Protein AF-A0A8B9ZLB4-F1 (afdb_monomer_lite)

Sequence (248 aa):
MALRILLPLLLLAAALLLLPAEGVDNVASQCCERTSLEVIPSFLVKSYRIQGPESGCRLHAVVFTTRKEKKICSSLTSRAVQKLIRRLEDKQKNPSQKPRRLSFAQQKAKKTPAPKLISDVEYTALKSEIEMLKSSLGFERETGKTLGIRVDQLLNENDELLNKNNKLVAENDKLVAENDKLVAEYDELLNESEELMNENNRLVAENDKLVAENDKLVNENSRLKQLLERFIHLLNKARPSASVKKES

Foldseek 3Di:
DVVVVVVVVVVVVVVVVPDPPPPDDDPPPPEDPDADPDQDDLQQFDDKDFDDVVSVHPDGWIWTQGPVRDTHTHHPPDPSVVVSNVVNVVCVVDVDDDPDDDDDDPDDDPDDPDPPPDDPVRVVVVVVVVVVVVVVVVVVVVVVVVVVVVVVVVVVVVVVVVVVVVVVVVVVVVVVVVVVVVVVVVVVVVVVVVVVVVVVVVVVVVVVVVVVVVVVVVVVVVVVVVVVVVVVVVVVVPDDPPDPDDDD

pLDDT: mean 83.65, std 18.36, range [35.75, 98.75]

Radius of gyration: 53.7 Å; chains: 1; bounding box: 138×70×153 Å

Organism: Anas platyrhynchos (NCBI:txid8839)

Structure (mmCIF, N/CA/C/O backbone):
data_AF-A0A8B9ZLB4-F1
#
_entry.id   AF-A0A8B9ZLB4-F1
#
loop_
_atom_site.group_PDB
_atom_site.id
_atom_site.type_symbol
_atom_site.label_atom_id
_atom_site.label_alt_id
_atom_site.label_comp_id
_atom_site.label_asym_id
_atom_site.label_entity_id
_atom_site.label_seq_id
_atom_site.pdbx_PDB_ins_code
_atom_site.Cartn_x
_atom_site.Cartn_y
_atom_site.Cartn_z
_atom_site.occupancy
_atom_site.B_iso_or_equiv
_atom_site.auth_seq_id
_atom_site.auth_comp_id
_atom_site.auth_asym_id
_atom_site.auth_atom_id
_atom_site.pdbx_PDB_model_num
ATOM 1 N N . MET A 1 1 ? -5.464 -52.694 -5.128 1.00 55.91 1 MET A N 1
ATOM 2 C CA . MET A 1 1 ? -5.487 -52.462 -3.663 1.00 55.91 1 MET A CA 1
ATOM 3 C C . MET A 1 1 ? -5.857 -51.021 -3.285 1.00 55.91 1 MET A C 1
ATOM 5 O O . MET A 1 1 ? -6.580 -50.861 -2.316 1.00 55.91 1 MET A O 1
ATOM 9 N N . ALA A 1 2 ? -5.458 -49.991 -4.050 1.00 57.22 2 ALA A N 1
ATOM 10 C CA . ALA A 1 2 ? -5.734 -48.579 -3.722 1.00 57.22 2 ALA A CA 1
ATOM 11 C C . ALA A 1 2 ? -7.229 -48.181 -3.705 1.00 57.22 2 ALA A C 1
ATOM 13 O O . ALA A 1 2 ? -7.649 -47.383 -2.873 1.00 57.22 2 ALA A O 1
ATOM 14 N N . LEU A 1 3 ? -8.064 -48.792 -4.557 1.00 52.53 3 LEU A N 1
ATOM 15 C CA . LEU A 1 3 ? -9.493 -48.453 -4.647 1.00 52.53 3 LEU A CA 1
ATOM 16 C C . LEU A 1 3 ? -10.313 -48.892 -3.416 1.00 52.53 3 LEU A C 1
ATOM 18 O O . LEU A 1 3 ? -11.370 -48.333 -3.145 1.00 52.53 3 LEU A O 1
ATOM 22 N N . ARG A 1 4 ? -9.819 -49.867 -2.637 1.00 64.31 4 ARG A N 1
ATOM 23 C CA . ARG A 1 4 ? -10.512 -50.374 -1.438 1.00 64.31 4 ARG A CA 1
ATOM 24 C C . ARG A 1 4 ? -10.353 -49.474 -0.209 1.00 64.31 4 ARG A C 1
ATOM 26 O O . ARG A 1 4 ? -11.117 -49.628 0.732 1.00 64.31 4 ARG A O 1
ATOM 33 N N . ILE A 1 5 ? -9.392 -48.546 -0.224 1.00 69.44 5 ILE A N 1
ATOM 34 C CA . ILE A 1 5 ? -9.101 -47.642 0.904 1.00 69.44 5 ILE A CA 1
ATOM 35 C C . ILE A 1 5 ? -9.781 -46.277 0.706 1.00 69.44 5 ILE A C 1
ATOM 37 O O . ILE A 1 5 ? -10.182 -45.637 1.671 1.00 69.44 5 ILE A O 1
ATOM 41 N N . LEU A 1 6 ? -9.995 -45.859 -0.545 1.00 71.88 6 LEU A N 1
ATOM 42 C CA . LEU A 1 6 ? -10.663 -44.594 -0.873 1.00 71.88 6 LEU A CA 1
ATOM 43 C C . LEU A 1 6 ? -12.156 -44.588 -0.514 1.00 71.88 6 LEU A C 1
ATOM 45 O O . LEU A 1 6 ? -12.663 -43.577 -0.040 1.00 71.88 6 LEU A O 1
ATOM 49 N N . LEU A 1 7 ? -12.851 -45.715 -0.692 1.00 73.12 7 LEU A N 1
ATOM 50 C CA . LEU A 1 7 ? -14.284 -45.825 -0.405 1.00 73.12 7 LEU A CA 1
ATOM 51 C C . LEU A 1 7 ? -14.635 -45.611 1.086 1.00 73.12 7 LEU A C 1
ATOM 53 O O . LEU A 1 7 ? -15.522 -44.802 1.363 1.00 73.12 7 LEU A O 1
ATOM 57 N N . PRO A 1 8 ? -13.958 -46.259 2.062 1.00 76.62 8 PRO A N 1
ATOM 58 C CA . PRO A 1 8 ? -14.227 -45.999 3.475 1.00 76.62 8 PRO A CA 1
ATOM 59 C C . PRO A 1 8 ? -13.817 -44.584 3.907 1.00 76.62 8 PRO A C 1
ATOM 61 O O . PRO A 1 8 ? -14.492 -44.006 4.753 1.00 76.62 8 PRO A O 1
ATOM 64 N N . LEU A 1 9 ? -12.778 -43.991 3.304 1.00 75.94 9 LEU A N 1
ATOM 65 C CA . LEU A 1 9 ? -12.371 -42.612 3.605 1.00 75.94 9 LEU A CA 1
ATOM 66 C C . LEU A 1 9 ? -13.426 -41.590 3.145 1.00 75.94 9 LEU A C 1
ATOM 68 O O . LEU A 1 9 ? -13.735 -40.642 3.864 1.00 75.94 9 LEU A O 1
ATOM 72 N N . LEU A 1 10 ? -14.010 -41.815 1.963 1.00 76.94 10 LEU A N 1
ATOM 73 C CA . LEU A 1 10 ? -15.070 -40.972 1.409 1.00 76.94 10 LEU A CA 1
ATOM 74 C C . LEU A 1 10 ? -16.368 -41.084 2.225 1.00 76.94 10 LEU A C 1
ATOM 76 O O . LEU A 1 10 ? -17.037 -40.082 2.465 1.00 76.94 10 LEU A O 1
ATOM 80 N N . LEU A 1 11 ? -16.699 -42.292 2.695 1.00 76.12 11 LEU A N 1
ATOM 81 C CA . LEU A 1 11 ? -17.844 -42.531 3.581 1.00 76.12 11 LEU A CA 1
ATOM 82 C C . LEU A 1 11 ? -17.660 -41.869 4.953 1.00 76.12 11 LEU A C 1
ATOM 84 O O . LEU A 1 11 ? -18.617 -41.315 5.490 1.00 76.12 11 LEU A O 1
ATOM 88 N N . LEU A 1 12 ? -16.437 -41.862 5.496 1.00 77.25 12 LEU A N 1
ATOM 89 C CA . LEU A 1 12 ? -16.125 -41.167 6.747 1.00 77.25 12 LEU A CA 1
ATOM 90 C C . LEU A 1 12 ? -16.263 -39.640 6.597 1.00 77.25 12 LEU A C 1
ATOM 92 O O . LEU A 1 12 ? -16.822 -38.980 7.469 1.00 77.25 12 LEU A O 1
ATOM 96 N N . ALA A 1 13 ? -15.810 -39.085 5.467 1.00 76.38 13 ALA A N 1
ATOM 97 C CA . ALA A 1 13 ? -15.963 -37.663 5.156 1.00 76.38 13 ALA A CA 1
ATOM 98 C C . ALA A 1 13 ? -17.439 -37.264 4.966 1.00 76.38 13 ALA A C 1
ATOM 100 O O . ALA A 1 13 ? -17.862 -36.216 5.451 1.00 76.38 13 ALA A O 1
ATOM 101 N N . ALA A 1 14 ? -18.241 -38.117 4.322 1.00 72.56 14 ALA A N 1
ATOM 102 C CA . ALA A 1 14 ? -19.679 -37.898 4.171 1.00 72.56 14 ALA A CA 1
ATOM 103 C C . ALA A 1 14 ? -20.430 -37.959 5.516 1.00 72.56 14 ALA A C 1
ATOM 105 O O . ALA A 1 14 ? -21.367 -37.192 5.725 1.00 72.56 14 ALA A O 1
ATOM 106 N N . ALA A 1 15 ? -19.996 -38.812 6.451 1.00 69.94 15 ALA A N 1
ATOM 107 C CA . ALA A 1 15 ? -20.574 -38.886 7.793 1.00 69.94 15 ALA A CA 1
ATOM 108 C C . ALA A 1 15 ? -20.293 -37.625 8.633 1.00 69.94 15 ALA A C 1
ATOM 110 O O . ALA A 1 15 ? -21.167 -37.189 9.380 1.00 69.94 15 ALA A O 1
ATOM 111 N N . LEU A 1 16 ? -19.122 -36.990 8.472 1.00 64.94 16 LEU A N 1
ATOM 112 C CA . LEU A 1 16 ? -18.827 -35.703 9.120 1.00 64.94 16 LEU A CA 1
ATOM 113 C C . LEU A 1 16 ? -19.670 -34.539 8.566 1.00 64.94 16 LEU A C 1
ATOM 115 O O . LEU A 1 16 ? -19.904 -33.571 9.284 1.00 64.94 16 LEU A O 1
ATOM 119 N N . LEU A 1 17 ? -20.140 -34.630 7.318 1.00 63.78 17 LEU A N 1
ATOM 120 C CA . LEU A 1 17 ? -20.965 -33.601 6.669 1.00 63.78 17 LEU A CA 1
ATOM 121 C C . LEU A 1 17 ? -22.467 -33.718 6.981 1.00 63.78 17 LEU A C 1
ATOM 123 O O . LEU A 1 17 ? -23.227 -32.822 6.620 1.00 63.78 17 LEU A O 1
ATOM 127 N N . LEU A 1 18 ? -22.902 -34.797 7.639 1.00 55.38 18 LEU A N 1
ATOM 128 C CA . LEU A 1 18 ? -24.313 -35.071 7.943 1.00 55.38 18 LEU A CA 1
ATOM 129 C C . LEU A 1 18 ? -24.661 -34.967 9.435 1.00 55.38 18 LEU A C 1
ATOM 131 O O . LEU A 1 18 ? -25.778 -35.307 9.817 1.00 55.38 18 LEU A O 1
ATOM 135 N N . LEU A 1 19 ? -23.748 -34.479 10.280 1.00 51.41 19 LEU A N 1
ATOM 136 C CA . LEU A 1 19 ? -24.087 -34.113 11.655 1.00 51.41 19 LEU A CA 1
ATOM 137 C C . LEU A 1 19 ? -25.014 -32.885 11.634 1.00 51.41 19 LEU A C 1
ATOM 139 O O . LEU A 1 19 ? -24.583 -31.817 11.190 1.00 51.41 19 LEU A O 1
ATOM 143 N N . PRO A 1 20 ? -26.268 -32.985 12.112 1.00 47.53 20 PRO A N 1
ATOM 144 C CA . PRO A 1 20 ? -27.056 -31.797 12.374 1.00 47.53 20 PRO A CA 1
ATOM 145 C C . PRO A 1 20 ? -26.387 -31.048 13.528 1.00 47.53 20 PRO A C 1
ATOM 147 O O . PRO A 1 20 ? -26.250 -31.568 14.634 1.00 47.53 20 PRO A O 1
ATOM 150 N N . ALA A 1 21 ? -25.947 -29.821 13.263 1.00 47.84 21 ALA A N 1
ATOM 151 C CA . ALA A 1 21 ? -25.683 -28.872 14.327 1.00 47.84 21 ALA A CA 1
ATOM 152 C C . ALA A 1 21 ? -27.018 -28.627 15.042 1.00 47.84 21 ALA A C 1
ATOM 154 O O . ALA A 1 21 ? -27.930 -28.033 14.464 1.00 47.84 21 ALA A O 1
ATOM 155 N N . GLU A 1 22 ? -27.154 -29.117 16.272 1.00 45.59 22 GLU A N 1
ATOM 156 C CA . GLU A 1 22 ? -28.254 -28.748 17.160 1.00 45.59 22 GLU A CA 1
ATOM 157 C C . GLU A 1 22 ? -28.093 -27.262 17.508 1.00 45.59 22 GLU A C 1
ATOM 159 O O . GLU A 1 22 ? -27.424 -26.866 18.462 1.00 45.59 22 GLU A O 1
ATOM 164 N N . GLY A 1 23 ? -28.642 -26.412 16.640 1.00 43.25 23 GLY A N 1
ATOM 165 C CA . GLY A 1 23 ? -28.779 -24.987 16.872 1.00 43.25 23 GLY A CA 1
ATOM 166 C C . GLY A 1 23 ? -29.809 -24.767 17.968 1.00 43.25 23 GLY A C 1
ATOM 167 O O . GLY A 1 23 ? -30.995 -24.990 17.755 1.00 43.25 23 GLY A O 1
ATOM 168 N N . VAL A 1 24 ? -29.328 -24.333 19.131 1.00 45.81 24 VAL A N 1
ATOM 169 C CA . VAL A 1 24 ? -30.124 -23.838 20.258 1.00 45.81 24 VAL A CA 1
ATOM 170 C C . VAL A 1 24 ? -31.192 -22.866 19.749 1.00 45.81 24 VAL A C 1
ATOM 172 O O . VAL A 1 24 ? -30.874 -21.934 19.006 1.00 45.81 24 VAL A O 1
ATOM 175 N N . ASP A 1 25 ? -32.442 -23.092 20.157 1.00 43.66 25 ASP A N 1
ATOM 176 C CA . ASP A 1 25 ? -33.634 -22.321 19.800 1.00 43.66 25 ASP A CA 1
ATOM 177 C C . ASP A 1 25 ? -33.447 -20.807 20.010 1.00 43.66 25 ASP A C 1
ATOM 179 O O . ASP A 1 25 ? -33.746 -20.246 21.066 1.00 43.66 25 ASP A O 1
ATOM 183 N N . ASN A 1 26 ? -32.978 -20.105 18.980 1.00 50.88 26 ASN A N 1
ATOM 184 C CA . ASN A 1 26 ? -32.993 -18.652 18.952 1.00 50.88 26 ASN A CA 1
ATOM 185 C C . ASN A 1 26 ? -34.364 -18.208 18.446 1.00 50.88 26 ASN A C 1
ATOM 187 O O . ASN A 1 26 ? -34.618 -18.151 17.241 1.00 50.88 26 ASN A O 1
ATOM 191 N N . VAL A 1 27 ? -35.249 -17.860 19.387 1.00 50.62 27 VAL A N 1
ATOM 192 C CA . VAL A 1 27 ? -36.404 -16.991 19.124 1.00 50.62 27 VAL A CA 1
ATOM 193 C C . VAL A 1 27 ? -35.908 -15.856 18.235 1.00 50.62 27 VAL A C 1
ATOM 195 O O . VAL A 1 27 ? -35.013 -15.117 18.645 1.00 50.62 27 VAL A O 1
ATOM 198 N N . ALA A 1 28 ? -36.446 -15.749 17.017 1.00 50.28 28 ALA A N 1
ATOM 199 C CA . ALA A 1 28 ? -36.058 -14.731 16.050 1.00 50.28 28 ALA A CA 1
ATOM 200 C C . ALA A 1 28 ? -36.085 -13.353 16.725 1.00 50.28 28 ALA A C 1
ATOM 202 O O . ALA A 1 28 ? -37.144 -12.769 16.971 1.00 50.28 28 ALA A O 1
ATOM 203 N N . SER A 1 29 ? -34.907 -12.859 17.103 1.00 60.62 29 SER A N 1
ATOM 204 C CA . SER A 1 29 ? -34.787 -11.595 17.806 1.00 60.62 29 SER A CA 1
ATOM 205 C C . SER A 1 29 ? -35.145 -10.508 16.809 1.00 60.62 29 SER A C 1
ATOM 207 O O . SER A 1 29 ? -34.443 -10.302 15.824 1.00 60.62 29 SER A O 1
ATOM 209 N N . GLN A 1 30 ? -36.283 -9.847 17.031 1.00 79.25 30 GLN A N 1
ATOM 210 C CA . GLN A 1 30 ? -36.748 -8.736 16.206 1.00 79.25 30 GLN A CA 1
ATOM 211 C C . GLN A 1 30 ? -35.791 -7.549 16.411 1.00 79.25 30 GLN A C 1
ATOM 213 O O . GLN A 1 30 ? -35.986 -6.702 17.291 1.00 79.25 30 GLN A O 1
ATOM 218 N N . CYS A 1 31 ? -34.690 -7.575 15.662 1.00 89.31 31 CYS A N 1
ATOM 219 C CA . CYS A 1 31 ? -33.639 -6.573 15.675 1.00 89.31 31 CYS A CA 1
ATOM 220 C C . CYS A 1 31 ? -34.148 -5.278 15.043 1.00 89.31 31 CYS A C 1
ATOM 222 O O . CYS A 1 31 ? -34.915 -5.293 14.083 1.00 89.31 31 CYS A O 1
ATOM 224 N N . CYS A 1 32 ? -33.687 -4.137 15.549 1.00 88.81 32 CYS A N 1
ATOM 225 C CA . CYS A 1 32 ? -33.904 -2.872 14.861 1.00 88.81 32 CYS A CA 1
ATOM 226 C C . CYS A 1 32 ? -33.201 -2.869 13.504 1.00 88.81 32 CYS A C 1
ATOM 228 O O . CYS A 1 32 ? -31.999 -3.119 13.432 1.00 88.81 32 CYS A O 1
ATOM 230 N N . GLU A 1 33 ? -33.936 -2.503 12.460 1.00 87.06 33 GLU A N 1
ATOM 231 C CA . GLU A 1 33 ? -33.380 -2.265 11.126 1.00 87.06 33 GLU A CA 1
ATOM 232 C C . GLU A 1 33 ? -32.829 -0.839 10.986 1.00 87.06 33 GLU A C 1
ATOM 234 O O . GLU A 1 33 ? -31.859 -0.609 10.267 1.00 87.06 33 GLU A O 1
ATOM 239 N N . ARG A 1 34 ? -33.434 0.131 11.691 1.00 87.00 34 ARG A N 1
ATOM 240 C CA . ARG A 1 34 ? -33.044 1.551 11.694 1.00 87.00 34 ARG A CA 1
ATOM 241 C C . ARG A 1 34 ? -33.264 2.193 13.062 1.00 87.00 34 ARG A C 1
ATOM 243 O O . ARG A 1 34 ? -34.041 1.696 13.878 1.00 87.00 34 ARG A O 1
ATOM 250 N N . THR A 1 35 ? -32.593 3.316 13.305 1.00 87.25 35 THR A N 1
ATOM 251 C CA . THR A 1 35 ? -32.816 4.169 14.479 1.00 87.25 35 THR A CA 1
ATOM 252 C C . THR A 1 35 ? -33.804 5.291 14.147 1.00 87.25 35 THR A C 1
ATOM 254 O O . THR A 1 35 ? -33.816 5.826 13.041 1.00 87.25 35 THR A O 1
ATOM 257 N N . SER A 1 36 ? -34.661 5.636 15.107 1.00 82.00 36 SER A N 1
ATOM 258 C CA . SER A 1 36 ? -35.529 6.808 15.036 1.00 82.00 36 SER A CA 1
ATOM 259 C C . SER A 1 36 ? -34.707 8.075 15.262 1.00 82.00 36 SER A C 1
ATOM 261 O O . SER A 1 36 ? -33.838 8.114 16.137 1.00 82.00 36 SER A O 1
ATOM 263 N N . LEU A 1 37 ? -35.007 9.109 14.478 1.00 74.31 37 LEU A N 1
ATOM 264 C CA . LEU A 1 37 ? -34.419 10.446 14.596 1.00 74.31 37 LEU A CA 1
ATOM 265 C C . LEU A 1 37 ? -35.259 11.378 15.487 1.00 74.31 37 LEU A C 1
ATOM 267 O O . LEU A 1 37 ? -34.857 12.509 15.751 1.00 74.31 37 LEU A O 1
ATOM 271 N N . GLU A 1 38 ? -36.418 10.918 15.966 1.00 75.56 38 GLU A N 1
ATOM 272 C CA . GLU A 1 38 ? -37.300 11.707 16.825 1.00 75.56 38 GLU A CA 1
ATOM 273 C C . GLU A 1 38 ? -36.798 11.765 18.273 1.00 75.56 38 GLU A C 1
ATOM 275 O O . GLU A 1 38 ? -36.325 10.781 18.849 1.00 75.56 38 GLU A O 1
ATOM 280 N N . VAL A 1 39 ? -36.959 12.928 18.910 1.00 80.00 39 VAL A N 1
ATOM 281 C CA . VAL A 1 39 ? -36.660 13.095 20.336 1.00 80.00 39 VAL A CA 1
ATOM 282 C C . VAL A 1 39 ? -37.682 12.315 21.156 1.00 80.00 39 VAL A C 1
ATOM 284 O O . VAL A 1 39 ? -38.855 12.670 21.192 1.00 80.00 39 VAL A O 1
ATOM 287 N N . ILE A 1 40 ? -37.227 11.280 21.862 1.00 85.06 40 ILE A N 1
ATOM 288 C CA . ILE A 1 40 ? -38.090 10.413 22.670 1.00 85.06 40 ILE A CA 1
ATOM 289 C C . ILE A 1 40 ? -38.379 11.081 24.026 1.00 85.06 40 ILE A C 1
ATOM 291 O O . ILE A 1 40 ? -37.472 11.214 24.857 1.00 85.06 40 ILE A O 1
ATOM 295 N N . PRO A 1 41 ? -39.633 11.468 24.322 1.00 83.75 41 PRO A N 1
ATOM 296 C CA . PRO A 1 41 ? -39.972 12.070 25.602 1.00 83.75 41 PRO A CA 1
ATOM 297 C C . PRO A 1 41 ? -39.836 11.068 26.755 1.00 83.75 41 PRO A C 1
ATOM 299 O O . PRO A 1 41 ? -40.397 9.970 26.729 1.00 83.75 41 PRO A O 1
ATOM 302 N N . SER A 1 42 ? -39.153 11.467 27.832 1.00 83.25 42 SER A N 1
ATOM 303 C CA . SER A 1 42 ? -38.809 10.557 28.935 1.00 83.25 42 SER A CA 1
ATOM 304 C C . SER A 1 42 ? -40.004 9.984 29.704 1.00 83.25 42 SER A C 1
ATOM 306 O O . SER A 1 42 ? -39.860 8.993 30.413 1.00 83.25 42 SER A O 1
ATOM 308 N N . PHE A 1 43 ? -41.180 10.609 29.612 1.00 84.31 43 PHE A N 1
ATOM 309 C CA . PHE A 1 43 ? -42.396 10.132 30.279 1.00 84.31 43 PHE A CA 1
ATOM 310 C C . PHE A 1 43 ? -43.055 8.949 29.553 1.00 84.31 43 PHE A C 1
ATOM 312 O O . PHE A 1 43 ? -43.779 8.179 30.188 1.00 84.31 43 PHE A O 1
ATOM 319 N N . LEU A 1 44 ? -42.795 8.788 28.248 1.00 86.75 44 LEU A N 1
ATOM 320 C CA . LEU A 1 44 ? -43.363 7.710 27.437 1.00 86.75 44 LEU A CA 1
ATOM 321 C C . LEU A 1 44 ? -42.632 6.386 27.630 1.00 86.75 44 LEU A C 1
ATOM 323 O O . LEU A 1 44 ? -43.233 5.335 27.418 1.00 86.75 44 LEU A O 1
ATOM 327 N N . VAL A 1 45 ? -41.364 6.426 28.036 1.00 91.12 45 VAL A N 1
ATOM 328 C CA . VAL A 1 45 ? -40.501 5.248 28.133 1.00 91.12 45 VAL A CA 1
ATOM 329 C C . VAL A 1 45 ? -40.667 4.546 29.482 1.00 91.12 45 VAL A C 1
ATOM 331 O O . VAL A 1 45 ? -40.626 5.175 30.540 1.00 91.12 45 VAL A O 1
ATOM 334 N N . LYS A 1 46 ? -40.880 3.229 29.425 1.00 91.44 46 LYS A N 1
ATOM 335 C CA . LYS A 1 46 ? -41.028 2.314 30.565 1.00 91.44 46 LYS A CA 1
ATOM 336 C C . LYS A 1 46 ? -39.715 1.592 30.869 1.00 91.44 46 LYS A C 1
ATOM 338 O O . LYS A 1 46 ? -39.313 1.534 32.024 1.00 91.44 46 LYS A O 1
ATOM 343 N N . SER A 1 47 ? -39.051 1.068 29.843 1.00 90.50 47 SER A N 1
ATOM 344 C CA . SER A 1 47 ? -37.781 0.343 29.961 1.00 90.50 47 SER A CA 1
ATOM 345 C C . SER A 1 47 ? -36.951 0.491 28.687 1.00 90.50 47 SER A C 1
ATOM 347 O O . SER A 1 47 ? -37.423 1.036 27.687 1.00 90.50 47 SER A O 1
ATOM 349 N N . TYR A 1 48 ? -35.715 0.006 28.716 1.00 92.12 48 TYR A N 1
ATOM 350 C CA . TYR A 1 48 ? -34.857 -0.092 27.542 1.00 92.12 48 TYR A CA 1
ATOM 351 C C . TYR A 1 48 ? -34.135 -1.440 27.533 1.00 92.12 48 TYR A C 1
ATOM 353 O O . TYR A 1 48 ? -34.002 -2.082 28.573 1.00 92.12 48 TYR A O 1
ATOM 361 N N . ARG A 1 49 ? -33.690 -1.860 26.350 1.00 91.06 49 ARG A N 1
ATOM 362 C CA . ARG A 1 49 ? -32.720 -2.943 26.149 1.00 91.06 49 ARG A CA 1
ATOM 363 C C . ARG A 1 49 ? -31.687 -2.491 25.125 1.00 91.06 49 ARG A C 1
ATOM 365 O O . ARG A 1 49 ? -32.030 -1.733 24.218 1.00 91.06 49 ARG A O 1
ATOM 372 N N . ILE A 1 50 ? -30.450 -2.943 25.258 1.00 91.19 50 ILE A N 1
ATOM 373 C CA . ILE A 1 50 ? -29.398 -2.689 24.271 1.00 91.19 50 ILE A CA 1
ATOM 374 C C . ILE A 1 50 ? -29.334 -3.900 23.340 1.00 91.19 50 ILE A C 1
ATOM 376 O O . ILE A 1 50 ? -29.437 -5.032 23.803 1.00 91.19 50 ILE A O 1
ATOM 380 N N . GLN A 1 51 ? -29.222 -3.651 22.037 1.00 90.81 51 GLN A N 1
ATOM 381 C CA . GLN A 1 51 ? -28.974 -4.675 21.028 1.00 90.81 51 GLN A CA 1
ATOM 382 C C . GLN A 1 51 ? -27.639 -4.406 20.334 1.00 90.81 51 GLN A C 1
ATOM 384 O O . GLN A 1 51 ? -27.256 -3.255 20.120 1.00 90.81 51 GLN A O 1
ATOM 389 N N . GLY A 1 52 ? -26.969 -5.477 19.943 1.00 87.25 52 GLY A N 1
ATOM 390 C CA . GLY A 1 52 ? -25.712 -5.456 19.209 1.00 87.25 52 GLY A CA 1
ATOM 391 C C . GLY A 1 52 ? -25.295 -6.862 18.771 1.00 87.25 52 GLY A C 1
ATOM 392 O O . GLY A 1 52 ? -26.108 -7.793 18.875 1.00 87.25 52 GLY A O 1
ATOM 393 N N . PRO A 1 53 ? -24.042 -7.025 18.309 1.00 83.38 53 PRO A N 1
ATOM 394 C CA . PRO A 1 53 ? -23.504 -8.307 17.849 1.00 83.38 53 PRO A CA 1
ATOM 395 C C . PRO A 1 53 ? -23.644 -9.421 18.892 1.00 83.38 53 PRO A C 1
ATOM 397 O O . PRO A 1 53 ? -24.046 -10.526 18.547 1.00 83.38 53 PRO A O 1
ATOM 400 N N . GLU A 1 54 ? -23.461 -9.081 20.173 1.00 83.12 54 GLU A N 1
ATOM 401 C CA . GLU A 1 54 ? -23.630 -9.987 21.324 1.00 83.12 54 GLU A CA 1
ATOM 402 C C . GLU A 1 54 ? -25.042 -10.580 21.446 1.00 83.12 54 GLU A C 1
ATOM 404 O O . GLU A 1 54 ? -25.242 -11.653 22.000 1.00 83.12 54 GLU A O 1
ATOM 409 N N . SER A 1 55 ? -26.045 -9.875 20.920 1.00 81.00 55 SER A N 1
ATOM 410 C CA . SER A 1 55 ? -27.449 -10.308 20.895 1.00 81.00 55 SER A CA 1
ATOM 411 C C . SER A 1 55 ? -27.896 -10.812 19.515 1.00 81.00 55 SER A C 1
ATOM 413 O O . SER A 1 55 ? -29.093 -10.931 19.266 1.00 81.00 55 SER A O 1
ATOM 415 N N . GLY A 1 56 ? -26.958 -11.032 18.585 1.00 84.25 56 GLY A N 1
ATOM 416 C CA . GLY A 1 56 ? -27.242 -11.470 17.214 1.00 84.25 56 GLY A CA 1
ATOM 417 C C . GLY A 1 56 ? -27.766 -10.375 16.272 1.00 84.25 56 GLY A C 1
ATOM 418 O O . GLY A 1 56 ? -28.195 -10.678 15.160 1.00 84.25 56 GLY A O 1
ATOM 419 N N . CYS A 1 57 ? -27.728 -9.099 16.673 1.00 87.94 57 CYS A N 1
ATOM 420 C CA . CYS A 1 57 ? -28.212 -7.980 15.862 1.00 87.94 57 CYS A CA 1
ATOM 421 C C . CYS A 1 57 ? -27.057 -7.203 15.217 1.00 87.94 57 CYS A C 1
ATOM 423 O O . CYS A 1 57 ? -26.157 -6.722 15.901 1.00 87.94 57 CYS A O 1
ATOM 425 N N . ARG A 1 58 ? -27.124 -6.993 13.895 1.00 87.62 58 ARG A N 1
ATOM 426 C CA . ARG A 1 58 ? -26.103 -6.230 13.145 1.00 87.62 58 ARG A CA 1
ATOM 427 C C . ARG A 1 58 ? -26.062 -4.745 13.517 1.00 87.62 58 ARG A C 1
ATOM 429 O O . ARG A 1 58 ? -24.997 -4.142 13.525 1.00 87.62 58 ARG A O 1
ATOM 436 N N . LEU A 1 59 ? -27.217 -4.150 13.817 1.00 87.56 59 LEU A N 1
ATOM 437 C CA . LEU A 1 59 ? -27.309 -2.746 14.210 1.00 87.56 59 LEU A CA 1
ATOM 438 C C . LEU A 1 59 ? -27.125 -2.603 15.725 1.00 87.56 59 LEU A C 1
ATOM 440 O O . LEU A 1 59 ? -27.988 -3.035 16.494 1.00 87.56 59 LEU A O 1
ATOM 444 N N . HIS A 1 60 ? -26.052 -1.935 16.150 1.00 91.44 60 HIS A N 1
ATOM 445 C CA . HIS A 1 60 ? -25.849 -1.581 17.554 1.00 91.44 60 HIS A CA 1
ATOM 446 C C . HIS A 1 60 ? -26.755 -0.392 17.925 1.00 91.44 60 HIS A C 1
ATOM 448 O O . HIS A 1 60 ? -26.545 0.736 17.478 1.00 91.44 60 HIS A O 1
ATOM 454 N N . ALA A 1 61 ? -27.801 -0.644 18.713 1.00 91.88 61 ALA A N 1
ATOM 455 C CA . ALA A 1 61 ? -28.822 0.350 19.042 1.00 91.88 61 ALA A CA 1
ATOM 456 C C . ALA A 1 61 ? -29.435 0.112 20.426 1.00 91.88 61 ALA A C 1
ATOM 458 O O . ALA A 1 61 ? -29.349 -0.975 20.995 1.00 91.88 61 ALA A O 1
ATOM 459 N N . VAL A 1 62 ? -30.115 1.130 20.956 1.00 93.06 62 VAL A N 1
ATOM 460 C CA . VAL A 1 62 ? -30.977 0.982 22.132 1.00 93.06 62 VAL A CA 1
ATOM 461 C C . VAL A 1 62 ? -32.435 0.865 21.697 1.00 93.06 62 VAL A C 1
ATOM 463 O O . VAL A 1 62 ? -32.920 1.644 20.877 1.00 93.06 62 VAL A O 1
ATOM 466 N N . VAL A 1 63 ? -33.147 -0.104 22.267 1.00 93.12 63 VAL A N 1
ATOM 467 C CA . VAL A 1 63 ? -34.578 -0.322 22.053 1.00 93.12 63 VAL A CA 1
ATOM 468 C C . VAL A 1 63 ? -35.331 0.112 23.302 1.00 93.12 63 VAL A C 1
ATOM 470 O O . VAL A 1 63 ? -35.332 -0.575 24.324 1.00 93.12 63 VAL A O 1
ATOM 473 N N . PHE A 1 64 ? -36.004 1.252 23.223 1.00 93.62 64 PHE A N 1
ATOM 474 C CA . PHE A 1 64 ? -36.900 1.725 24.267 1.00 93.62 64 PHE A CA 1
ATOM 475 C C . PHE A 1 64 ? -38.257 1.042 24.157 1.00 93.62 64 PHE A C 1
ATOM 477 O O . PHE A 1 64 ? -38.836 0.953 23.079 1.00 93.62 64 PHE A O 1
ATOM 484 N N . THR A 1 65 ? -38.797 0.601 25.286 1.00 92.00 65 THR A N 1
ATOM 485 C CA . THR A 1 65 ? -40.175 0.120 25.386 1.00 92.00 65 THR A CA 1
ATOM 486 C C . THR A 1 65 ? -41.010 1.208 26.031 1.00 92.00 65 THR A C 1
ATOM 488 O O . THR A 1 65 ? -40.730 1.639 27.150 1.00 92.00 65 THR A O 1
ATOM 491 N N . THR A 1 66 ? -42.025 1.686 25.323 1.00 90.69 66 THR A N 1
ATOM 492 C CA . THR A 1 66 ? -42.955 2.681 25.859 1.00 90.69 66 THR A CA 1
ATOM 493 C C . THR A 1 66 ? -43.941 2.058 26.847 1.00 90.69 66 THR A C 1
ATOM 495 O O . THR A 1 66 ? -44.112 0.844 26.900 1.00 90.69 66 THR A O 1
ATOM 498 N N . ARG A 1 67 ? -44.665 2.884 27.609 1.00 89.25 67 ARG A N 1
ATOM 499 C CA . ARG A 1 67 ? -45.760 2.422 28.486 1.00 89.25 67 ARG A CA 1
ATOM 500 C C . ARG A 1 67 ? -46.909 1.736 27.736 1.00 89.25 67 ARG A C 1
ATOM 502 O O . ARG A 1 67 ? -47.667 1.007 28.358 1.00 89.25 67 ARG A O 1
ATOM 509 N N . LYS A 1 68 ? -47.032 1.972 26.425 1.00 90.00 68 LYS A N 1
ATOM 510 C CA . LYS A 1 68 ? -47.985 1.297 25.527 1.00 90.00 68 LYS A CA 1
ATOM 511 C C . LYS A 1 68 ? -47.360 0.077 24.830 1.00 90.00 68 LYS A C 1
ATOM 513 O O . LYS A 1 68 ? -47.813 -0.299 23.758 1.00 90.00 68 LYS A O 1
ATOM 518 N N . GLU A 1 69 ? -46.263 -0.455 25.373 1.00 87.50 69 GLU A N 1
ATOM 519 C CA . GLU A 1 69 ? -45.501 -1.607 24.862 1.00 87.50 69 GLU A CA 1
ATOM 520 C C . GLU A 1 69 ? -44.936 -1.461 23.432 1.00 87.50 69 GLU A C 1
ATOM 522 O O . GLU A 1 69 ? -44.352 -2.393 22.886 1.00 87.50 69 GLU A O 1
ATOM 527 N N . LYS A 1 70 ? -44.999 -0.262 22.833 1.00 88.75 70 LYS A N 1
ATOM 528 C CA . LYS A 1 70 ? -44.334 0.026 21.551 1.00 88.75 70 LYS A CA 1
ATOM 529 C C . LYS A 1 70 ? -42.817 0.072 21.719 1.00 88.75 70 LYS A C 1
ATOM 531 O O . LYS A 1 70 ? -42.337 0.690 22.675 1.00 88.75 70 LYS A O 1
ATOM 536 N N . LYS A 1 71 ? -42.089 -0.524 20.773 1.00 90.81 71 LYS A N 1
ATOM 537 C CA . LYS A 1 71 ? -40.622 -0.517 20.706 1.00 90.81 71 LYS A CA 1
ATOM 538 C C . LYS A 1 71 ? -40.141 0.635 19.826 1.00 90.81 71 LYS A C 1
ATOM 540 O O . LYS A 1 71 ? -40.647 0.818 18.725 1.00 90.81 71 LYS A O 1
ATOM 545 N N . ILE A 1 72 ? -39.185 1.413 20.322 1.00 91.19 72 ILE A N 1
ATOM 546 C CA . ILE A 1 72 ? -38.570 2.533 19.607 1.00 91.19 72 ILE A CA 1
ATOM 547 C C . ILE A 1 72 ? -37.061 2.314 19.598 1.00 91.19 72 ILE A C 1
ATOM 549 O O . ILE A 1 72 ? -36.433 2.260 20.653 1.00 91.19 72 ILE A O 1
ATOM 553 N N . CYS A 1 73 ? -36.489 2.197 18.408 1.00 93.06 73 CYS A N 1
ATOM 554 C CA . CYS A 1 73 ? -35.057 2.031 18.195 1.00 93.06 73 CYS A CA 1
ATOM 555 C C . CYS A 1 73 ? -34.371 3.396 18.150 1.00 93.06 73 CYS A C 1
ATOM 557 O O . CYS A 1 73 ? -34.883 4.307 17.508 1.00 93.06 73 CYS A O 1
ATOM 559 N N . SER A 1 74 ? -33.224 3.563 18.802 1.00 92.88 74 SER A N 1
ATOM 560 C CA . SER A 1 74 ? -32.506 4.841 18.846 1.00 92.88 74 SER A CA 1
ATOM 561 C C . SER A 1 74 ? -30.992 4.638 18.913 1.00 92.88 74 SER A C 1
ATOM 563 O O . SER A 1 74 ? -30.515 3.588 19.341 1.00 92.88 74 SER A O 1
ATOM 565 N N . SER A 1 75 ? -30.228 5.652 18.497 1.00 89.94 75 SER A N 1
ATOM 566 C CA . SER A 1 75 ? -28.761 5.605 18.526 1.00 89.94 75 SER A CA 1
ATOM 567 C C . SER A 1 75 ? -28.196 5.824 19.934 1.00 89.94 75 SER A C 1
ATOM 569 O O . SER A 1 75 ? -28.583 6.776 20.616 1.00 89.94 75 SER A O 1
ATOM 571 N N . LEU A 1 76 ? -27.222 4.997 20.331 1.00 86.12 76 LEU A N 1
ATOM 572 C CA . LEU A 1 76 ? -26.447 5.137 21.575 1.00 86.12 76 LEU A CA 1
ATOM 573 C C . LEU A 1 76 ? -25.507 6.357 21.569 1.00 86.12 76 LEU A C 1
ATOM 575 O O . LEU A 1 76 ? -25.101 6.832 22.630 1.00 86.12 76 LEU A O 1
ATOM 579 N N . THR A 1 77 ? -25.195 6.904 20.391 1.00 85.38 77 THR A N 1
ATOM 580 C CA . THR A 1 77 ? -24.309 8.071 20.246 1.00 85.38 77 THR A CA 1
ATOM 581 C C . THR A 1 77 ? -24.992 9.396 20.595 1.00 85.38 77 THR A C 1
ATOM 583 O O . THR A 1 77 ? -24.324 10.404 20.817 1.00 85.38 77 THR A O 1
ATOM 586 N N . SER A 1 78 ? -26.327 9.428 20.690 1.00 86.06 78 SER A N 1
ATOM 587 C CA . SER A 1 78 ? -27.064 10.660 20.976 1.00 86.06 78 SER A CA 1
ATOM 588 C C . SER A 1 78 ? -27.005 11.042 22.458 1.00 86.06 78 SER A C 1
ATOM 590 O O . SER A 1 78 ? -27.432 10.297 23.345 1.00 86.06 78 SER A O 1
ATOM 592 N N . ARG A 1 79 ? -26.578 12.280 22.744 1.00 86.62 79 ARG A N 1
ATOM 593 C CA . ARG A 1 79 ? -26.502 12.821 24.113 1.00 86.62 79 ARG A CA 1
ATOM 594 C C . ARG A 1 79 ? -27.864 12.869 24.818 1.00 86.62 79 ARG A C 1
ATOM 596 O O . ARG A 1 79 ? -27.929 12.724 26.039 1.00 86.62 79 ARG A O 1
ATOM 603 N N . ALA A 1 80 ? -28.956 13.070 24.078 1.00 86.12 80 ALA A N 1
ATOM 604 C CA . ALA A 1 80 ? -30.313 13.049 24.632 1.00 86.12 80 ALA A CA 1
ATOM 605 C C . ALA A 1 80 ? -30.728 11.631 25.060 1.00 86.12 80 ALA A C 1
ATOM 607 O O . ALA A 1 80 ? -31.325 11.450 26.121 1.00 86.12 80 ALA A O 1
ATOM 608 N N . VAL A 1 81 ? -30.337 10.631 24.268 1.00 90.06 81 VAL A N 1
ATOM 609 C CA . VAL A 1 81 ? -30.597 9.208 24.514 1.00 90.06 81 VAL A CA 1
ATOM 610 C C . VAL A 1 81 ? -29.810 8.712 25.724 1.00 90.06 81 VAL A C 1
ATOM 612 O O . VAL A 1 81 ? -30.388 8.097 26.615 1.00 90.06 81 VAL A O 1
ATOM 615 N N . GLN A 1 82 ? -28.528 9.066 25.833 1.00 90.75 82 GLN A N 1
ATOM 616 C CA . GLN A 1 82 ? -27.708 8.731 27.004 1.00 90.75 82 GLN A CA 1
ATOM 617 C C . GLN A 1 82 ? -28.274 9.336 28.298 1.00 90.75 82 GLN A C 1
ATOM 619 O O . GLN A 1 82 ? -28.353 8.659 29.323 1.00 90.75 82 GLN A O 1
ATOM 624 N N . LYS A 1 83 ? -28.739 10.596 28.259 1.00 88.94 83 LYS A N 1
ATOM 625 C CA . LYS A 1 83 ? -29.429 11.224 29.403 1.00 88.94 83 LYS A CA 1
ATOM 626 C C . LYS A 1 83 ? -30.715 10.482 29.776 1.00 88.94 83 LYS A C 1
ATOM 628 O O . LYS A 1 83 ? -31.036 10.391 30.957 1.00 88.94 83 LYS A O 1
ATOM 633 N N . LEU A 1 84 ? -31.462 9.986 28.790 1.00 89.31 84 LEU A N 1
ATOM 634 C CA . LEU A 1 84 ? -32.687 9.224 29.017 1.00 89.31 84 LEU A CA 1
ATOM 635 C C . LEU A 1 84 ? -32.403 7.859 29.661 1.00 89.31 84 LEU A C 1
ATOM 637 O O . LEU A 1 84 ? -33.088 7.510 30.619 1.00 89.31 84 LEU A O 1
ATOM 641 N N . ILE A 1 85 ? -31.382 7.138 29.189 1.00 90.56 85 ILE A N 1
ATOM 642 C CA . ILE A 1 85 ? -30.936 5.859 29.766 1.00 90.56 85 ILE A CA 1
ATOM 643 C C . ILE A 1 85 ? -30.566 6.039 31.243 1.00 90.56 85 ILE A C 1
ATOM 645 O O . ILE A 1 85 ? -31.145 5.366 32.092 1.00 90.56 85 ILE A O 1
ATOM 649 N N . ARG A 1 86 ? -29.732 7.038 31.569 1.00 90.12 86 ARG A N 1
ATOM 650 C CA . ARG A 1 86 ? -29.347 7.339 32.962 1.00 90.12 86 ARG A CA 1
ATOM 651 C C . ARG A 1 86 ? -30.555 7.572 33.872 1.00 90.12 86 ARG A C 1
ATOM 653 O O . ARG A 1 86 ? -30.641 6.996 34.947 1.00 90.12 86 ARG A O 1
ATOM 660 N N . ARG A 1 87 ? -31.556 8.338 33.415 1.00 86.94 87 ARG A N 1
ATOM 661 C CA . ARG A 1 87 ? -32.795 8.560 34.191 1.00 86.94 87 ARG A CA 1
ATOM 662 C C . ARG A 1 87 ? -33.590 7.276 34.438 1.00 86.94 87 ARG A C 1
ATOM 664 O O . ARG A 1 87 ? -34.315 7.201 35.428 1.00 86.94 87 ARG A O 1
ATOM 671 N N . LEU A 1 88 ? -33.551 6.319 33.511 1.00 88.88 88 LEU A N 1
ATOM 672 C CA . LEU A 1 88 ? -34.235 5.033 33.663 1.00 88.88 88 LEU A CA 1
ATOM 673 C C . LEU A 1 88 ? -33.477 4.126 34.639 1.00 88.88 88 LEU A C 1
ATOM 675 O O . LEU A 1 88 ? -34.114 3.505 35.486 1.00 88.88 88 LEU A O 1
ATOM 679 N N . GLU A 1 89 ? -32.145 4.115 34.575 1.00 89.00 89 GLU A N 1
ATOM 680 C CA . GLU A 1 89 ? -31.277 3.418 35.532 1.00 89.00 89 GLU A CA 1
ATOM 681 C C . GLU A 1 89 ? -31.441 3.977 36.954 1.00 89.00 89 GLU A C 1
ATOM 683 O O . GLU A 1 89 ? -31.625 3.211 37.899 1.00 89.00 89 GLU A O 1
ATOM 688 N N . ASP A 1 90 ? -31.486 5.305 37.109 1.00 85.38 90 ASP A N 1
ATOM 689 C CA . ASP A 1 90 ? -31.711 5.970 38.399 1.00 85.38 90 ASP A CA 1
ATOM 690 C C . ASP A 1 90 ? -33.074 5.605 39.006 1.00 85.38 90 ASP A C 1
ATOM 692 O O . ASP A 1 90 ? -33.188 5.380 40.212 1.00 85.38 90 ASP A O 1
ATOM 696 N N . LYS A 1 91 ? -34.118 5.495 38.171 1.00 80.62 91 LYS A N 1
ATOM 697 C CA . LYS A 1 91 ? -35.457 5.064 38.605 1.00 80.62 91 LYS A CA 1
ATOM 698 C C . LYS A 1 91 ? -35.512 3.596 39.023 1.00 80.62 91 LYS A C 1
ATOM 700 O O . LYS A 1 91 ? -36.303 3.270 39.903 1.00 80.62 91 LYS A O 1
ATOM 705 N N . GLN A 1 92 ? -34.715 2.723 38.403 1.00 78.31 92 GLN A N 1
ATOM 706 C CA . GLN A 1 92 ? -34.606 1.321 38.822 1.00 78.31 92 GLN A CA 1
ATOM 707 C C . GLN A 1 92 ? -33.810 1.184 40.123 1.00 78.31 92 GLN A C 1
ATOM 709 O O . GLN A 1 92 ? -34.204 0.415 40.996 1.00 78.31 92 GLN A O 1
ATOM 714 N N . LYS A 1 93 ? -32.733 1.964 40.285 1.00 76.31 93 LYS A N 1
ATOM 715 C CA . LYS A 1 93 ? -31.896 1.960 41.495 1.00 76.31 93 LYS A CA 1
ATOM 716 C C . LYS A 1 93 ? -32.586 2.603 42.702 1.00 76.31 93 LYS A C 1
ATOM 718 O O . LYS A 1 93 ? -32.331 2.184 43.825 1.00 76.31 93 LYS A O 1
ATOM 723 N N . ASN A 1 94 ? -33.480 3.575 42.489 1.00 65.69 94 ASN A N 1
ATOM 724 C CA . ASN A 1 94 ? -34.241 4.248 43.547 1.00 65.69 94 ASN A CA 1
ATOM 725 C C . ASN A 1 94 ? -35.75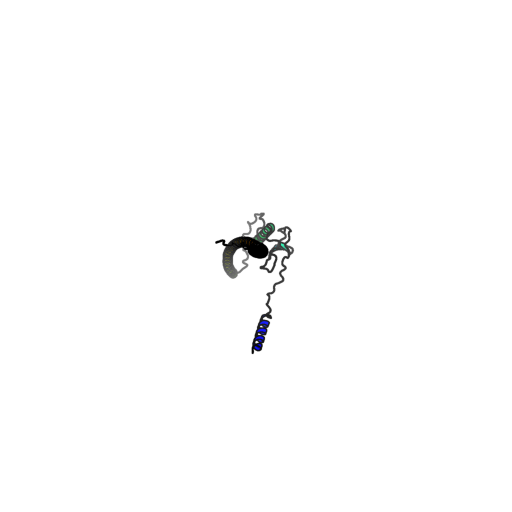1 4.316 43.223 1.00 65.69 94 ASN A C 1
ATOM 727 O O . ASN A 1 94 ? -36.246 5.371 42.813 1.00 65.69 94 ASN A O 1
ATOM 731 N N . PRO A 1 95 ? -36.527 3.240 43.473 1.00 59.44 95 PRO A N 1
ATOM 732 C CA . PRO A 1 95 ? -37.970 3.195 43.189 1.00 59.44 95 PRO A CA 1
ATOM 733 C C . PRO A 1 95 ? -38.821 4.190 44.003 1.00 59.44 95 PRO A C 1
ATOM 735 O O . PRO A 1 95 ? -39.999 4.392 43.705 1.00 59.44 95 PRO A O 1
ATOM 738 N N . SER A 1 96 ? -38.238 4.824 45.028 1.00 57.81 96 SER A N 1
ATOM 739 C CA . SER A 1 96 ? -38.968 5.551 46.069 1.00 57.81 96 SER A CA 1
ATOM 740 C C . SER A 1 96 ? -38.314 6.880 46.444 1.00 57.81 96 SER A C 1
ATOM 742 O O . SER A 1 96 ? -37.816 7.044 47.552 1.00 57.81 96 SER A O 1
ATOM 744 N N . GLN A 1 97 ? -38.396 7.878 45.567 1.00 48.41 97 GLN A N 1
ATOM 745 C CA . GLN A 1 97 ? -38.451 9.274 46.011 1.00 48.41 97 GLN A CA 1
ATOM 746 C C . GLN A 1 97 ? -39.566 10.004 45.261 1.00 48.41 97 GLN A C 1
ATOM 748 O O . GLN A 1 97 ? -39.362 10.655 44.240 1.00 48.41 97 GLN A O 1
ATOM 753 N N . LYS A 1 98 ? -40.792 9.889 45.791 1.00 41.62 98 LYS A N 1
ATOM 754 C CA . LYS A 1 98 ? -41.811 10.921 45.565 1.00 41.62 98 LYS A CA 1
ATOM 755 C C . LYS A 1 98 ? -41.265 12.247 46.123 1.00 41.62 98 LYS A C 1
ATOM 757 O O . LYS A 1 98 ? -40.633 12.218 47.182 1.00 41.62 98 LYS A O 1
ATOM 762 N N . PRO A 1 99 ? -41.519 13.401 45.480 1.00 41.69 99 PRO A N 1
ATOM 763 C CA . PRO A 1 99 ? -41.164 14.691 46.056 1.00 41.69 99 PRO A CA 1
ATOM 764 C C . PRO A 1 99 ? -41.848 14.825 47.420 1.00 41.69 99 PRO A C 1
ATOM 766 O O . PRO A 1 99 ? -43.075 14.753 47.506 1.00 41.69 99 PRO A O 1
ATOM 769 N N . ARG A 1 100 ? -41.065 14.987 48.493 1.00 46.53 100 ARG A N 1
ATOM 770 C CA . ARG A 1 100 ? -41.589 15.305 49.826 1.00 46.53 100 ARG A CA 1
ATOM 771 C C . ARG A 1 100 ? -42.319 16.649 49.755 1.00 46.53 100 ARG A C 1
ATOM 773 O O . ARG A 1 100 ? -41.687 17.700 49.729 1.00 46.53 100 ARG A O 1
ATOM 780 N N . ARG A 1 101 ? -43.649 16.616 49.785 1.00 44.16 101 ARG A N 1
ATOM 781 C CA . ARG A 1 101 ? -44.470 17.683 50.366 1.00 44.16 101 ARG A CA 1
ATOM 782 C C . ARG A 1 101 ? -45.217 17.093 51.558 1.00 44.16 101 ARG A C 1
ATOM 784 O O . ARG A 1 101 ? -45.893 16.095 51.368 1.00 44.16 101 ARG A O 1
ATOM 791 N N . LEU A 1 102 ? -44.987 17.722 52.720 1.00 40.19 102 LEU A N 1
ATOM 792 C CA . LEU A 1 102 ? -45.770 17.833 53.968 1.00 40.19 102 LEU A CA 1
ATOM 793 C C . LEU A 1 102 ? -46.678 16.642 54.363 1.00 40.19 102 LEU A C 1
ATOM 795 O O . LEU A 1 102 ? -47.440 16.134 53.562 1.00 40.19 102 LEU A O 1
ATOM 799 N N . SER A 1 103 ? -46.744 16.205 55.617 1.00 38.50 103 SER A N 1
ATOM 800 C CA . SER A 1 103 ? -46.972 17.039 56.796 1.00 38.50 103 SER A CA 1
ATOM 801 C C . SER A 1 103 ? -46.715 16.262 58.093 1.00 38.50 103 SER A C 1
ATOM 803 O O . SER A 1 103 ? -46.736 15.034 58.154 1.00 38.50 103 SER A O 1
ATOM 805 N N . PHE A 1 104 ? -46.498 17.037 59.149 1.00 44.28 104 PHE A N 1
ATOM 806 C CA . PHE A 1 104 ? -46.599 16.657 60.549 1.00 44.28 104 PHE A CA 1
ATOM 807 C C . PHE A 1 104 ? -47.924 15.935 60.845 1.00 44.28 104 PHE A C 1
ATOM 809 O O . PHE A 1 104 ? -48.963 16.580 60.910 1.00 44.28 104 PHE A O 1
ATOM 816 N N . ALA A 1 105 ? -47.890 14.618 61.056 1.00 41.59 105 ALA A N 1
ATOM 817 C CA . ALA A 1 105 ? -48.969 1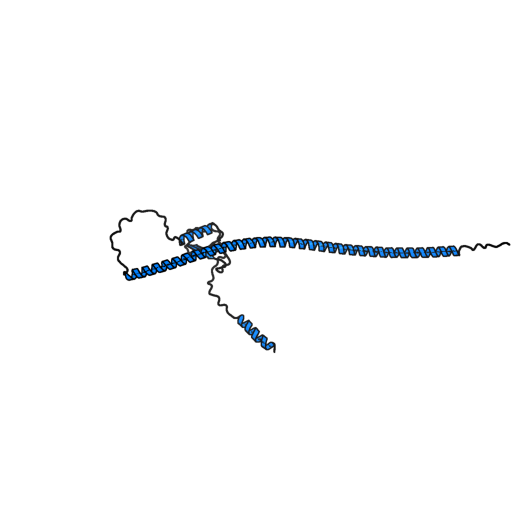3.875 61.719 1.00 41.59 105 ALA A CA 1
ATOM 818 C C . ALA A 1 105 ? -48.500 12.475 62.154 1.00 41.59 105 ALA A C 1
ATOM 820 O O . ALA A 1 105 ? -49.070 11.469 61.751 1.00 41.59 105 ALA A O 1
ATOM 821 N N . GLN A 1 106 ? -47.448 12.379 62.972 1.00 42.59 106 GLN A N 1
ATOM 822 C CA . GLN A 1 106 ? -47.110 11.123 63.659 1.00 42.59 106 GLN A CA 1
ATOM 823 C C . GLN A 1 106 ? -46.705 11.384 65.112 1.00 42.59 106 GLN A C 1
ATOM 825 O O . GLN A 1 106 ? -45.599 11.097 65.551 1.00 42.59 106 GLN A O 1
ATOM 830 N N . GLN A 1 107 ? -47.647 11.924 65.881 1.00 48.72 107 GLN A N 1
ATOM 831 C CA . GLN A 1 107 ? -47.676 11.794 67.337 1.00 48.72 107 GLN A CA 1
ATOM 832 C C . GLN A 1 107 ? -49.100 11.419 67.758 1.00 48.72 107 GLN A C 1
ATOM 834 O O . GLN A 1 107 ? -49.865 12.274 68.184 1.00 48.72 107 GLN A O 1
ATOM 839 N N . LYS A 1 108 ? -49.471 10.147 67.558 1.00 43.41 108 LYS A N 1
ATOM 840 C CA . LYS A 1 108 ? -50.479 9.381 68.329 1.00 43.41 108 LYS A CA 1
ATOM 841 C C . LYS A 1 108 ? -50.726 8.028 67.650 1.00 43.41 108 LYS A C 1
ATOM 843 O O . LYS A 1 108 ? -51.705 7.828 66.950 1.00 43.41 108 LYS A O 1
ATOM 848 N N . ALA A 1 109 ? -49.810 7.094 67.876 1.00 42.47 109 ALA A N 1
ATOM 849 C CA . ALA A 1 109 ? -50.053 5.658 67.730 1.00 42.47 109 ALA A CA 1
ATOM 850 C C . ALA A 1 109 ? -49.067 4.917 68.642 1.00 42.47 109 ALA A C 1
ATOM 852 O O . ALA A 1 109 ? -48.136 4.251 68.207 1.00 42.47 109 ALA A O 1
ATOM 853 N N . LYS A 1 110 ? -49.217 5.126 69.951 1.00 51.44 110 LYS A N 1
ATOM 854 C CA . LYS A 1 110 ? -48.523 4.359 70.987 1.00 51.44 110 LYS A CA 1
ATOM 855 C C . LYS A 1 110 ? -49.590 3.979 72.004 1.00 51.44 110 LYS A C 1
ATOM 857 O O . LYS A 1 110 ? -49.874 4.774 72.892 1.00 51.44 110 LYS A O 1
ATOM 862 N N . LYS A 1 111 ? -50.249 2.841 71.762 1.00 45.31 111 LYS A N 1
ATOM 863 C CA . LYS A 1 111 ? -51.058 2.011 72.684 1.00 45.31 111 LYS A CA 1
ATOM 864 C C . LYS A 1 111 ? -52.081 1.206 71.881 1.00 45.31 111 LYS A C 1
ATOM 866 O O . LYS A 1 111 ? -53.279 1.450 71.898 1.00 45.31 111 LYS A O 1
ATOM 871 N N . THR A 1 112 ? -51.564 0.221 71.172 1.00 35.75 112 THR A N 1
ATOM 872 C CA . THR A 1 112 ? -52.273 -1.018 70.857 1.00 35.75 112 THR A CA 1
ATOM 873 C C . THR A 1 112 ? -51.154 -2.049 70.748 1.00 35.75 112 THR A C 1
ATOM 875 O O . THR A 1 112 ? -50.206 -1.793 70.001 1.00 35.75 112 THR A O 1
ATOM 878 N N . PRO A 1 113 ? -51.141 -3.132 71.547 1.00 44.94 113 PRO A N 1
ATOM 879 C CA . PRO A 1 113 ? -50.184 -4.204 71.323 1.00 44.94 113 PRO A CA 1
ATOM 880 C C . PRO A 1 113 ? -50.426 -4.700 69.900 1.00 44.94 113 PRO A C 1
ATOM 882 O O . PRO A 1 113 ? -51.547 -5.090 69.575 1.00 44.94 113 PRO A O 1
ATOM 885 N N . ALA A 1 114 ? -49.412 -4.607 69.038 1.00 48.78 114 ALA A N 1
ATOM 886 C CA . ALA A 1 114 ? -49.468 -5.271 67.745 1.00 48.78 114 ALA A CA 1
ATOM 887 C C . ALA A 1 114 ? -49.842 -6.739 68.014 1.00 48.78 114 ALA A C 1
ATOM 889 O O . ALA A 1 114 ? -49.248 -7.335 68.923 1.00 48.78 114 ALA A O 1
ATOM 890 N N . PRO A 1 115 ? -50.826 -7.319 67.307 1.00 51.09 115 PRO A N 1
ATOM 891 C CA . PRO A 1 115 ? -51.101 -8.734 67.470 1.00 51.09 115 PRO A CA 1
ATOM 892 C C . PRO A 1 115 ? -49.793 -9.472 67.165 1.00 51.09 115 PRO A C 1
ATOM 894 O O . PRO A 1 115 ? -49.159 -9.208 66.141 1.00 51.09 115 PRO A O 1
ATOM 897 N N . LYS A 1 116 ? -49.327 -10.333 68.076 1.00 62.06 116 LYS A N 1
ATOM 898 C CA . LYS A 1 116 ? -48.187 -11.211 67.793 1.00 62.06 116 LYS A CA 1
ATOM 899 C C . LYS A 1 116 ? -48.671 -12.243 66.774 1.00 62.06 116 LYS A C 1
ATOM 901 O O . LYS A 1 116 ? -49.238 -13.261 67.144 1.00 62.06 116 LYS A O 1
ATOM 906 N N . LEU A 1 117 ? -48.533 -11.902 65.494 1.00 61.88 117 LEU A N 1
ATOM 907 C CA . LEU A 1 117 ? -48.997 -12.693 64.351 1.00 61.88 117 LEU A CA 1
ATOM 908 C C . LEU A 1 117 ? -48.097 -13.902 64.033 1.00 61.88 117 LEU A C 1
ATOM 910 O O . LEU A 1 117 ? -48.422 -14.658 63.128 1.00 61.88 117 LEU A O 1
ATOM 914 N N . ILE A 1 118 ? -46.969 -14.069 64.728 1.00 64.69 118 ILE A N 1
ATOM 915 C CA . ILE A 1 118 ? -45.944 -15.076 64.427 1.00 64.69 118 ILE A CA 1
ATOM 916 C C . ILE A 1 118 ? -45.440 -15.647 65.757 1.00 64.69 118 ILE A C 1
ATOM 918 O O . ILE A 1 118 ? -45.225 -14.886 66.708 1.00 64.69 118 ILE A O 1
ATOM 922 N N . SER A 1 119 ? -45.283 -16.969 65.843 1.00 78.50 119 SER A N 1
ATOM 923 C CA . SER A 1 119 ? -44.745 -17.631 67.037 1.00 78.50 119 SER A CA 1
ATOM 924 C C . SER A 1 119 ? -43.276 -17.242 67.269 1.00 78.50 119 SER A C 1
ATOM 926 O O . SER A 1 119 ? -42.536 -16.954 66.327 1.00 78.50 119 SER A O 1
ATOM 928 N N . ASP A 1 120 ? -42.812 -17.245 68.523 1.00 79.31 120 ASP A N 1
ATOM 929 C CA . ASP A 1 120 ? -41.426 -16.857 68.849 1.00 79.31 120 ASP A CA 1
ATOM 930 C C . ASP A 1 120 ? -40.376 -17.759 68.139 1.00 79.31 120 ASP A C 1
ATOM 932 O O . ASP A 1 120 ? -39.243 -17.339 67.886 1.00 79.31 120 ASP A O 1
ATOM 936 N N . VAL A 1 121 ? -40.766 -18.977 67.740 1.00 81.25 121 VAL A N 1
ATOM 937 C CA . VAL A 1 121 ? -39.943 -19.930 66.972 1.00 81.25 121 VAL A CA 1
ATOM 938 C C . VAL A 1 121 ? -39.852 -19.542 65.490 1.00 81.25 121 VAL A C 1
ATOM 940 O O . VAL A 1 121 ? -38.762 -19.504 64.926 1.00 81.25 121 VAL A O 1
ATOM 943 N N . GLU A 1 122 ? -40.966 -19.174 64.857 1.00 87.00 122 GLU A N 1
ATOM 944 C CA . GLU A 1 122 ? -40.969 -18.703 63.462 1.00 87.00 122 GLU A CA 1
ATOM 945 C C . GLU A 1 122 ? -40.208 -17.378 63.311 1.00 87.00 122 GLU A C 1
ATOM 947 O O . GLU A 1 122 ? -39.497 -17.172 62.330 1.00 87.00 122 GLU A O 1
ATOM 952 N N . TYR A 1 123 ? -40.285 -16.491 64.309 1.00 86.00 123 TYR A N 1
ATOM 953 C CA . TYR A 1 123 ? -39.533 -15.235 64.303 1.00 86.00 123 TYR A CA 1
ATOM 954 C C . TYR A 1 123 ? -38.014 -15.454 64.391 1.00 86.00 123 TYR A C 1
ATOM 956 O O . TYR A 1 123 ? -37.247 -14.749 63.731 1.00 86.00 123 TYR A O 1
ATOM 964 N N . THR A 1 124 ? -37.558 -16.425 65.189 1.00 87.12 124 THR A N 1
ATOM 965 C CA . THR A 1 124 ? -36.125 -16.740 65.299 1.00 87.12 124 THR A CA 1
ATOM 966 C C . THR A 1 124 ? -35.585 -17.416 64.039 1.00 87.12 124 THR A C 1
ATOM 968 O O . THR A 1 124 ? -34.493 -17.050 63.604 1.00 87.12 124 THR A O 1
ATOM 971 N N . ALA A 1 125 ? -36.366 -18.297 63.405 1.00 89.00 125 ALA A N 1
ATOM 972 C CA . ALA A 1 125 ? -36.037 -18.894 62.107 1.00 89.00 125 ALA A CA 1
ATOM 973 C C . ALA A 1 125 ? -35.966 -17.847 60.979 1.00 89.00 125 ALA A C 1
ATOM 975 O O . ALA A 1 125 ? -35.005 -17.811 60.215 1.00 89.00 125 ALA A O 1
ATOM 976 N N . LEU A 1 126 ? -36.928 -16.921 60.919 1.00 91.69 126 LEU A N 1
ATOM 977 C CA . LEU A 1 126 ? -36.907 -15.842 59.927 1.00 91.69 126 LEU A CA 1
ATOM 978 C C . LEU A 1 126 ? -35.710 -14.900 60.146 1.00 91.69 126 LEU A C 1
ATOM 980 O O . LEU A 1 126 ? -35.096 -14.407 59.202 1.00 91.69 126 LEU A O 1
ATOM 984 N N . LYS A 1 127 ? -35.348 -14.650 61.410 1.00 92.44 127 LYS A N 1
ATOM 985 C CA . LYS A 1 127 ? -34.199 -13.812 61.764 1.00 92.44 127 LYS A CA 1
ATOM 986 C C . LYS A 1 127 ? -32.870 -14.442 61.337 1.00 92.44 127 LYS A C 1
ATOM 988 O O . LYS A 1 127 ? -32.009 -13.708 60.854 1.00 92.44 127 LYS A O 1
ATOM 993 N N . SER A 1 128 ? -32.684 -15.754 61.499 1.00 94.38 128 SER A N 1
ATOM 994 C CA . SER A 1 128 ? -31.466 -16.434 61.033 1.00 94.38 128 SER A CA 1
ATOM 995 C C . SER A 1 128 ? -31.374 -16.457 59.506 1.00 94.38 128 SER A C 1
ATOM 997 O O . SER A 1 128 ? -30.297 -16.221 58.959 1.00 94.38 128 SER A O 1
ATOM 999 N N . GLU A 1 129 ? -32.498 -16.649 58.815 1.00 95.56 129 GLU A N 1
ATOM 1000 C CA . GLU A 1 129 ? -32.570 -16.602 57.353 1.00 95.56 129 GLU A CA 1
ATOM 1001 C C . GLU A 1 129 ? -32.210 -15.208 56.805 1.00 95.56 129 GLU A C 1
ATOM 1003 O O . GLU A 1 129 ? -31.397 -15.085 55.888 1.00 95.56 129 GLU A O 1
ATOM 1008 N N . ILE A 1 130 ? -32.711 -14.139 57.437 1.00 94.44 130 ILE A N 1
ATOM 1009 C CA . ILE A 1 130 ? -32.352 -12.752 57.098 1.00 94.44 130 ILE A CA 1
ATOM 1010 C C . ILE A 1 130 ? -30.848 -12.495 57.264 1.00 94.44 130 ILE A C 1
ATOM 1012 O O . ILE A 1 130 ? -30.252 -11.815 56.427 1.00 94.44 130 ILE A O 1
ATOM 1016 N N . GLU A 1 131 ? -30.219 -13.000 58.326 1.00 95.56 131 GLU A N 1
ATOM 1017 C CA . GLU A 1 131 ? -28.778 -12.811 58.537 1.00 95.56 131 GLU A CA 1
ATOM 1018 C C . GLU A 1 131 ? -27.933 -13.580 57.509 1.00 95.56 131 GLU A C 1
ATOM 1020 O O . GLU A 1 131 ? -26.962 -13.024 56.987 1.00 95.56 131 GLU A O 1
ATOM 1025 N N . MET A 1 132 ? -28.336 -14.798 57.123 1.00 95.19 132 MET A N 1
ATOM 1026 C CA . MET A 1 132 ? -27.697 -15.512 56.007 1.00 95.19 132 MET A CA 1
ATOM 1027 C C . MET A 1 132 ? -27.816 -14.734 54.692 1.00 95.19 132 MET A C 1
ATOM 1029 O O . MET A 1 132 ? -26.811 -14.517 54.012 1.00 95.19 132 MET A O 1
ATOM 1033 N N . LEU A 1 133 ? -29.017 -14.255 54.356 1.00 96.50 133 LEU A N 1
ATOM 1034 C CA . LEU A 1 133 ? -29.252 -13.480 53.134 1.00 96.50 133 LEU A CA 1
ATOM 1035 C C . LEU A 1 133 ? -28.445 -12.175 53.111 1.00 96.50 133 LEU A C 1
ATOM 1037 O O . LEU A 1 133 ? -27.905 -11.806 52.069 1.00 96.50 133 LEU A O 1
ATOM 1041 N N . LYS A 1 134 ? -28.303 -11.488 54.252 1.00 97.00 134 LYS A N 1
ATOM 1042 C CA . LYS A 1 134 ? -27.441 -10.298 54.364 1.00 97.00 134 LYS A CA 1
ATOM 1043 C C . LYS A 1 134 ? -25.976 -10.618 54.090 1.00 97.00 134 LYS A C 1
ATOM 1045 O O . LYS A 1 134 ? -25.313 -9.825 53.423 1.00 97.00 134 LYS A O 1
ATOM 1050 N N . SER A 1 135 ? -25.482 -11.746 54.599 1.00 96.56 135 SER A N 1
ATOM 1051 C CA . SER A 1 135 ? -24.109 -12.189 54.352 1.00 96.56 135 SER A CA 1
ATOM 1052 C C . SER A 1 135 ? -23.888 -12.488 52.865 1.00 96.56 135 SER A C 1
ATOM 1054 O O . SER A 1 135 ? -22.956 -11.954 52.262 1.00 96.56 135 SER A O 1
ATOM 1056 N N . SER A 1 136 ? -24.820 -13.219 52.242 1.00 97.06 136 SER A N 1
ATOM 1057 C CA . SER A 1 136 ? -24.780 -13.541 50.808 1.00 97.06 136 SER A CA 1
ATOM 1058 C C . SER A 1 136 ? -24.817 -12.283 49.931 1.00 97.06 136 SER A C 1
ATOM 1060 O O . SER A 1 136 ? -23.984 -12.117 49.043 1.00 97.06 136 SER A O 1
ATOM 1062 N N . LEU A 1 137 ? -25.708 -11.333 50.237 1.00 96.81 137 LEU A N 1
ATOM 1063 C CA . LEU A 1 137 ? -25.778 -10.044 49.541 1.00 96.81 137 LEU A CA 1
ATOM 1064 C C . LEU A 1 137 ? -24.496 -9.212 49.727 1.00 96.81 137 LEU A C 1
ATOM 1066 O O . LEU A 1 137 ? -24.093 -8.464 48.835 1.00 96.81 137 LEU A O 1
ATOM 1070 N N . GLY A 1 138 ? -23.860 -9.308 50.898 1.00 96.88 138 GLY A N 1
ATOM 1071 C CA . GLY A 1 138 ? -22.569 -8.681 51.172 1.00 96.88 138 GLY A CA 1
ATOM 1072 C C . GLY A 1 138 ? -21.468 -9.230 50.268 1.00 96.88 138 GLY A C 1
ATOM 1073 O O . GLY A 1 138 ? -20.744 -8.446 49.654 1.00 96.88 138 GLY A O 1
ATOM 1074 N N . PHE A 1 139 ? -21.401 -10.556 50.135 1.00 97.31 139 PHE A N 1
ATOM 1075 C CA . PHE A 1 139 ? -20.470 -11.232 49.236 1.00 97.31 139 PHE A CA 1
ATOM 1076 C C . PHE A 1 139 ? -20.698 -10.832 47.772 1.00 97.31 139 P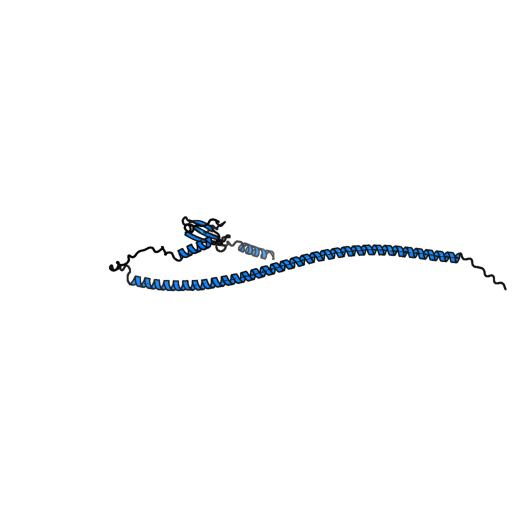HE A C 1
ATOM 1078 O O . PHE A 1 139 ? -19.766 -10.380 47.109 1.00 97.31 139 PHE A O 1
ATOM 1085 N N . GLU A 1 140 ? -21.941 -10.891 47.285 1.00 96.25 140 GLU A N 1
ATOM 1086 C CA . GLU A 1 140 ? -22.283 -10.473 45.918 1.00 96.25 140 GLU A CA 1
ATOM 1087 C C . GLU A 1 140 ? -21.891 -9.015 45.648 1.00 96.25 140 GLU A C 1
ATOM 1089 O O . GLU A 1 140 ? -21.294 -8.705 44.616 1.00 96.25 140 GLU A O 1
ATOM 1094 N N . ARG A 1 141 ? -22.146 -8.108 46.598 1.00 96.38 141 ARG A N 1
ATOM 1095 C CA . ARG A 1 141 ? -21.751 -6.701 46.460 1.00 96.38 141 ARG A CA 1
ATOM 1096 C C . ARG A 1 141 ? -20.235 -6.546 46.337 1.00 96.38 141 ARG A C 1
ATOM 1098 O O . ARG A 1 141 ? -19.789 -5.708 45.557 1.00 96.38 141 ARG A O 1
ATOM 1105 N N . GLU A 1 142 ? -19.457 -7.317 47.090 1.00 96.31 142 GLU A N 1
ATOM 1106 C CA . GLU A 1 142 ? -17.997 -7.250 47.030 1.00 96.31 142 GLU A CA 1
ATOM 1107 C C . GLU A 1 142 ? -17.465 -7.808 45.707 1.00 96.31 142 GLU A C 1
ATOM 1109 O O . GLU A 1 142 ? -16.687 -7.136 45.032 1.00 96.31 142 GLU A O 1
ATOM 1114 N N . THR A 1 143 ? -17.985 -8.955 45.258 1.00 96.38 143 THR A N 1
ATOM 1115 C CA . THR A 1 143 ? -17.645 -9.500 43.933 1.00 96.38 143 THR A CA 1
ATOM 1116 C C . THR A 1 143 ? -17.987 -8.524 42.804 1.00 96.38 143 THR A C 1
ATOM 1118 O O . THR A 1 143 ? -17.190 -8.347 41.883 1.00 96.38 143 THR A O 1
ATOM 1121 N N . GLY A 1 144 ? -19.117 -7.813 42.906 1.00 96.75 144 GLY A N 1
ATOM 1122 C CA . GLY A 1 144 ? -19.509 -6.775 41.956 1.00 96.75 144 GLY A CA 1
ATOM 1123 C C . GLY A 1 144 ? -18.526 -5.601 41.897 1.00 96.75 144 GLY A C 1
ATOM 1124 O O . GLY A 1 144 ? -18.244 -5.101 40.809 1.00 96.75 144 GLY A O 1
ATOM 1125 N N . LYS A 1 145 ? -17.945 -5.186 43.033 1.00 97.50 145 LYS A N 1
ATOM 1126 C CA . LYS A 1 145 ? -16.886 -4.158 43.048 1.00 97.50 145 LYS A CA 1
ATOM 1127 C C . LYS A 1 145 ? -15.612 -4.658 42.375 1.00 97.50 145 LYS A C 1
ATOM 1129 O O . LYS A 1 145 ? -15.042 -3.937 41.562 1.00 97.50 145 LYS A O 1
ATOM 1134 N N . THR A 1 146 ? -15.179 -5.882 42.687 1.00 97.12 146 THR A N 1
ATOM 1135 C CA . THR A 1 146 ? -13.985 -6.486 42.074 1.00 97.12 146 THR A CA 1
ATOM 1136 C C . THR A 1 146 ? -14.141 -6.615 40.560 1.00 97.12 146 THR A C 1
ATOM 1138 O O . THR A 1 146 ? -13.223 -6.272 39.816 1.00 97.12 146 THR A O 1
ATOM 1141 N N . LEU A 1 147 ? -15.315 -7.051 40.092 1.00 97.81 147 LEU A N 1
ATOM 1142 C CA . LEU A 1 147 ? -15.645 -7.100 38.668 1.00 97.81 147 LEU A CA 1
ATOM 1143 C C . LEU A 1 147 ? -15.627 -5.709 38.032 1.00 97.81 147 LEU A C 1
ATOM 1145 O O . LEU A 1 147 ? -15.053 -5.558 36.959 1.00 97.81 147 LEU A O 1
ATOM 1149 N N . GLY A 1 148 ? -16.188 -4.697 38.702 1.00 96.88 148 GLY A N 1
ATOM 1150 C CA . GLY A 1 148 ? -16.146 -3.308 38.236 1.00 96.88 148 GLY A CA 1
ATOM 1151 C C . GLY A 1 148 ? -14.718 -2.813 37.994 1.00 96.88 148 GLY A C 1
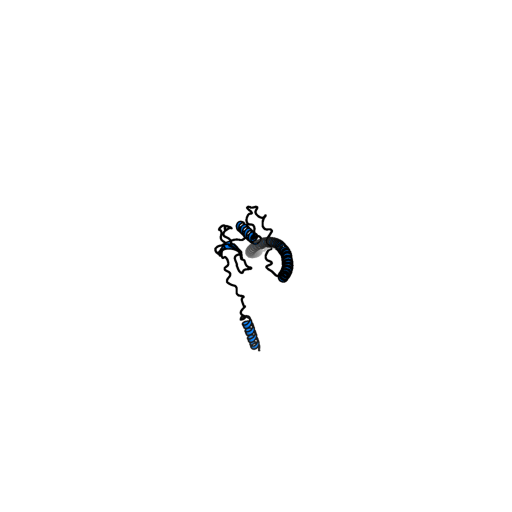ATOM 1152 O O . GLY A 1 148 ? -14.413 -2.355 36.899 1.00 96.88 148 GLY A O 1
ATOM 1153 N N . ILE A 1 149 ? -13.817 -3.016 38.964 1.00 97.94 149 ILE A N 1
ATOM 1154 C CA . ILE A 1 149 ? -12.395 -2.646 38.834 1.00 97.94 149 ILE A CA 1
ATOM 1155 C C . ILE A 1 149 ? -11.747 -3.355 37.640 1.00 97.94 149 ILE A C 1
ATOM 1157 O O . ILE A 1 149 ? -10.992 -2.743 36.887 1.00 97.94 149 ILE A O 1
ATOM 1161 N N . ARG A 1 150 ? -12.045 -4.645 37.447 1.00 98.06 150 ARG A N 1
ATOM 1162 C CA . ARG A 1 150 ? -11.473 -5.416 36.340 1.00 98.06 150 ARG A CA 1
ATOM 1163 C C . ARG A 1 150 ? -11.994 -4.957 34.980 1.00 98.06 150 ARG A C 1
ATOM 1165 O O . ARG A 1 150 ? -11.231 -4.945 34.021 1.00 98.06 150 ARG A O 1
ATOM 1172 N N . VAL A 1 151 ? -13.265 -4.566 34.890 1.00 98.25 151 VAL A N 1
ATOM 1173 C CA . VAL A 1 151 ? -13.825 -3.962 33.673 1.00 98.25 151 VAL A CA 1
ATOM 1174 C C . VAL A 1 151 ? -13.124 -2.640 33.367 1.00 98.25 151 VAL A C 1
ATOM 1176 O O . VAL A 1 151 ? -12.696 -2.449 32.234 1.00 98.25 151 VAL A O 1
ATOM 1179 N N . ASP A 1 152 ? -12.931 -1.773 34.362 1.00 97.56 152 ASP A N 1
ATOM 1180 C CA . ASP A 1 152 ? -12.237 -0.493 34.172 1.00 97.56 152 ASP A CA 1
ATOM 1181 C C . ASP A 1 152 ? -10.779 -0.691 33.713 1.00 97.56 152 ASP A C 1
ATOM 1183 O O . ASP A 1 152 ? -10.301 0.019 32.829 1.00 97.56 152 ASP A O 1
ATOM 1187 N N . GLN A 1 153 ? -10.080 -1.696 34.256 1.00 97.81 153 GLN A N 1
ATOM 1188 C CA . GLN A 1 153 ? -8.736 -2.075 33.801 1.00 97.81 153 GLN A CA 1
ATOM 1189 C C . GLN A 1 153 ? -8.728 -2.526 32.336 1.00 97.81 153 GLN A C 1
ATOM 1191 O O . GLN A 1 153 ? -7.936 -2.015 31.548 1.00 97.81 153 GLN A O 1
ATOM 1196 N N . LEU A 1 154 ? -9.640 -3.426 31.955 1.00 97.81 154 LEU A N 1
ATOM 1197 C CA . LEU A 1 154 ? -9.744 -3.918 30.578 1.00 97.81 154 LEU A CA 1
ATOM 1198 C C . LEU A 1 154 ? -10.119 -2.810 29.585 1.00 97.81 154 LEU A C 1
ATOM 1200 O O . LEU A 1 154 ? -9.684 -2.842 28.436 1.00 97.81 154 LEU A O 1
ATOM 1204 N N . LEU A 1 155 ? -10.921 -1.829 30.008 1.00 97.44 155 LEU A N 1
ATOM 1205 C CA . LEU A 1 155 ? -11.238 -0.662 29.185 1.00 97.44 155 LEU A CA 1
ATOM 1206 C C . LEU A 1 155 ? -9.987 0.183 28.919 1.00 97.44 155 LEU A C 1
ATOM 1208 O O . LEU A 1 155 ? -9.720 0.511 27.766 1.00 97.44 155 LEU A O 1
ATOM 1212 N N . ASN A 1 156 ? -9.183 0.452 29.950 1.00 96.88 156 ASN A N 1
ATOM 1213 C CA . ASN A 1 156 ? -7.936 1.205 29.791 1.00 96.88 156 ASN A CA 1
ATOM 1214 C C . ASN A 1 156 ? -6.926 0.467 28.894 1.00 96.88 156 ASN A C 1
ATOM 1216 O O . ASN A 1 156 ? -6.322 1.077 28.014 1.00 96.88 156 ASN A O 1
ATOM 1220 N N . GLU A 1 157 ? -6.768 -0.848 29.076 1.00 98.25 157 GLU A N 1
ATOM 1221 C CA . GLU A 1 157 ? -5.893 -1.669 28.228 1.00 98.25 157 GLU A CA 1
ATOM 1222 C C . GLU A 1 157 ? -6.343 -1.649 26.760 1.00 98.25 157 GLU A C 1
ATOM 1224 O O . GLU A 1 157 ? -5.517 -1.505 25.856 1.00 98.25 157 GLU A O 1
ATOM 1229 N N . ASN A 1 158 ? -7.653 -1.736 26.508 1.00 97.44 158 ASN A N 1
ATOM 1230 C CA . ASN A 1 158 ? -8.198 -1.626 25.157 1.00 97.44 158 ASN A CA 1
ATOM 1231 C C . ASN A 1 158 ? -7.934 -0.251 24.532 1.00 97.44 158 ASN A C 1
ATOM 1233 O O . ASN A 1 158 ? -7.559 -0.191 23.361 1.00 97.44 158 ASN A O 1
ATOM 1237 N N . ASP A 1 159 ? -8.078 0.838 25.289 1.00 98.25 159 ASP A N 1
ATOM 1238 C CA . ASP A 1 159 ? -7.785 2.188 24.797 1.00 98.25 159 ASP A CA 1
ATOM 1239 C C . ASP A 1 159 ? -6.295 2.352 24.442 1.00 98.25 159 ASP A C 1
ATOM 1241 O O . ASP A 1 159 ? -5.943 2.947 23.417 1.00 98.25 159 ASP A O 1
ATOM 1245 N N . GLU A 1 160 ? -5.391 1.778 25.241 1.00 98.25 160 GLU A N 1
ATOM 1246 C CA . GLU A 1 160 ? -3.960 1.752 24.927 1.00 98.25 160 GLU A CA 1
ATOM 1247 C C . GLU A 1 160 ? -3.652 0.945 23.661 1.00 98.25 160 GLU A C 1
ATOM 1249 O O . GLU A 1 160 ? -2.871 1.394 22.813 1.00 98.25 160 GLU A O 1
ATOM 1254 N N . LEU A 1 161 ? -4.256 -0.237 23.516 1.00 98.38 161 LEU A N 1
ATOM 1255 C CA . LEU A 1 161 ? -4.099 -1.079 22.330 1.00 98.38 161 LEU A CA 1
ATOM 1256 C C . LEU A 1 161 ? -4.642 -0.390 21.077 1.00 98.38 161 LEU A C 1
ATOM 1258 O O . LEU A 1 161 ? -3.992 -0.419 20.033 1.00 98.38 161 LEU A O 1
ATOM 1262 N N . LEU A 1 162 ? -5.783 0.287 21.185 1.00 98.19 162 LEU A N 1
ATOM 1263 C CA . LEU A 1 162 ? -6.382 1.042 20.089 1.00 98.19 162 LEU A CA 1
ATOM 1264 C C . LEU A 1 162 ? -5.468 2.190 19.644 1.00 98.19 162 LEU A C 1
ATOM 1266 O O . LEU A 1 162 ? -5.236 2.374 18.449 1.00 98.19 162 LEU A O 1
ATOM 1270 N N . ASN A 1 163 ? -4.858 2.904 20.592 1.00 97.56 163 ASN A N 1
ATOM 1271 C CA . ASN A 1 163 ? -3.876 3.944 20.288 1.00 97.56 163 ASN A CA 1
ATOM 1272 C C . ASN A 1 163 ? -2.610 3.389 19.619 1.00 97.56 163 ASN A C 1
ATOM 1274 O O . ASN A 1 163 ? -2.084 4.016 18.697 1.00 97.56 163 ASN A O 1
ATOM 1278 N N . LYS A 1 164 ? -2.115 2.224 20.057 1.00 98.44 164 LYS A N 1
ATOM 1279 C CA . LYS A 1 164 ? -0.977 1.546 19.411 1.00 98.44 164 LYS A CA 1
ATOM 1280 C C . LYS A 1 164 ? -1.324 1.119 17.984 1.00 98.44 164 LYS A C 1
ATOM 1282 O O . LYS A 1 164 ? -0.548 1.402 17.077 1.00 98.44 164 LYS A O 1
ATOM 1287 N N . ASN A 1 165 ? -2.502 0.532 17.769 1.00 98.00 165 ASN A N 1
ATOM 1288 C CA . ASN A 1 165 ? -2.967 0.160 16.432 1.00 98.00 165 ASN A CA 1
ATOM 1289 C C . ASN A 1 165 ? -3.086 1.372 15.507 1.00 98.00 165 ASN A C 1
ATOM 1291 O O . ASN A 1 165 ? -2.598 1.319 14.385 1.00 98.00 165 ASN A O 1
ATOM 1295 N N . ASN A 1 166 ? -3.650 2.487 15.977 1.00 98.19 166 ASN A N 1
ATOM 1296 C CA . ASN A 1 166 ? -3.757 3.699 15.161 1.00 98.19 166 ASN A CA 1
ATOM 1297 C C . ASN A 1 166 ? -2.384 4.245 14.735 1.00 98.19 166 ASN A C 1
ATOM 1299 O O . ASN A 1 166 ? -2.237 4.720 13.611 1.00 98.19 166 ASN A O 1
ATOM 1303 N N . LYS A 1 167 ? -1.367 4.157 15.606 1.00 98.50 167 LYS A N 1
ATOM 1304 C CA . LYS A 1 167 ? 0.012 4.530 15.252 1.00 98.50 167 LYS A CA 1
ATOM 1305 C C . LYS A 1 167 ? 0.597 3.602 14.188 1.00 98.50 167 LYS A C 1
ATOM 1307 O O . LYS A 1 167 ? 1.153 4.099 13.217 1.00 98.50 167 LYS A O 1
ATOM 1312 N N . LEU A 1 168 ? 0.419 2.289 14.342 1.00 98.50 168 LEU A N 1
ATOM 1313 C CA . LEU A 1 168 ? 0.887 1.300 13.365 1.00 98.50 168 LEU A CA 1
ATOM 1314 C C . LEU A 1 168 ? 0.209 1.467 12.000 1.00 98.50 168 LEU A C 1
ATOM 1316 O O . LEU A 1 168 ? 0.868 1.352 10.974 1.00 98.50 168 LEU A O 1
ATOM 1320 N N . VAL A 1 169 ? -1.090 1.777 11.975 1.00 98.69 169 VAL A N 1
ATOM 1321 C CA . VAL A 1 169 ? -1.809 2.089 10.731 1.00 98.69 169 VAL A CA 1
ATOM 1322 C C . VAL A 1 169 ? -1.192 3.312 10.052 1.00 98.69 169 VAL A C 1
ATOM 1324 O O . VAL A 1 169 ? -0.851 3.239 8.879 1.00 98.69 169 VAL A O 1
ATOM 1327 N N . ALA A 1 170 ? -0.946 4.393 10.796 1.00 98.31 170 ALA A N 1
ATOM 1328 C CA . ALA A 1 170 ? -0.336 5.597 10.234 1.00 98.31 170 ALA A CA 1
ATOM 1329 C C . ALA A 1 170 ? 1.108 5.380 9.735 1.00 98.31 170 ALA A C 1
ATOM 1331 O O . ALA A 1 170 ? 1.536 6.036 8.788 1.00 98.31 170 ALA A O 1
ATOM 1332 N N . GLU A 1 171 ? 1.880 4.496 10.372 1.00 98.62 171 GLU A N 1
ATOM 1333 C CA . GLU A 1 171 ? 3.209 4.096 9.889 1.00 98.62 171 GLU A CA 1
ATOM 1334 C C . GLU A 1 171 ? 3.117 3.259 8.608 1.00 98.62 171 GLU A C 1
ATOM 1336 O O . GLU A 1 171 ? 3.845 3.531 7.655 1.00 98.62 171 GLU A O 1
ATOM 1341 N N . ASN A 1 172 ? 2.180 2.310 8.541 1.00 98.38 172 ASN A N 1
ATOM 1342 C CA . ASN A 1 172 ? 1.934 1.532 7.327 1.00 98.38 172 ASN A CA 1
ATOM 1343 C C . ASN A 1 172 ? 1.489 2.417 6.158 1.00 98.38 172 ASN A C 1
ATOM 1345 O O . ASN A 1 172 ? 2.006 2.251 5.059 1.00 98.38 172 ASN A O 1
ATOM 1349 N N . ASP A 1 173 ? 0.605 3.389 6.389 1.00 98.69 173 ASP A N 1
ATOM 1350 C CA . ASP A 1 173 ? 0.163 4.322 5.346 1.00 98.69 173 ASP A CA 1
ATOM 1351 C C . ASP A 1 173 ? 1.344 5.119 4.761 1.00 98.69 173 ASP A C 1
ATOM 1353 O O . ASP A 1 173 ? 1.407 5.357 3.554 1.00 98.69 173 ASP A O 1
ATOM 1357 N N . LYS A 1 174 ? 2.323 5.497 5.598 1.00 98.69 174 LYS A N 1
ATOM 1358 C CA . LYS A 1 174 ? 3.557 6.152 5.135 1.00 98.69 174 LYS A CA 1
ATOM 1359 C C . LYS A 1 174 ? 4.426 5.215 4.301 1.00 98.69 174 LYS A C 1
ATOM 1361 O O . LYS A 1 174 ? 4.895 5.629 3.248 1.00 98.69 174 LYS A O 1
ATOM 1366 N N . LEU A 1 175 ? 4.615 3.973 4.749 1.00 98.62 175 LEU A N 1
ATOM 1367 C CA . LEU A 1 175 ? 5.400 2.975 4.016 1.00 98.62 175 LEU A CA 1
ATOM 1368 C C . LEU A 1 175 ? 4.768 2.630 2.663 1.00 98.62 175 LEU A C 1
ATOM 1370 O O . LEU A 1 175 ? 5.481 2.451 1.681 1.00 98.62 175 LEU A O 1
ATOM 1374 N N . VAL A 1 176 ? 3.436 2.566 2.591 1.00 98.75 176 VAL A N 1
ATOM 1375 C CA . VAL A 1 176 ? 2.714 2.393 1.323 1.00 98.75 176 VAL A CA 1
ATOM 1376 C C . VAL A 1 176 ? 3.002 3.567 0.390 1.00 98.75 176 VAL A C 1
ATOM 1378 O O . VAL A 1 176 ? 3.419 3.346 -0.740 1.00 98.75 176 VAL A O 1
ATOM 1381 N N . ALA A 1 177 ? 2.896 4.806 0.878 1.00 98.56 177 ALA A N 1
ATOM 1382 C CA . ALA A 1 177 ? 3.181 5.987 0.065 1.00 98.56 177 ALA A CA 1
ATOM 1383 C C . ALA A 1 177 ? 4.648 6.074 -0.405 1.00 98.56 177 ALA A C 1
ATOM 1385 O O . ALA A 1 177 ? 4.919 6.598 -1.484 1.00 98.56 177 ALA A O 1
ATOM 1386 N N . GLU A 1 178 ? 5.607 5.599 0.394 1.00 98.69 178 GLU A N 1
ATOM 1387 C CA . GLU A 1 178 ? 7.016 5.499 -0.013 1.00 98.69 178 GLU A CA 1
ATOM 1388 C C . GLU A 1 178 ? 7.229 4.419 -1.079 1.00 98.69 178 GLU A C 1
ATOM 1390 O O . GLU A 1 178 ? 7.922 4.669 -2.064 1.00 98.69 178 GLU A O 1
ATOM 1395 N N . ASN A 1 179 ? 6.590 3.255 -0.934 1.00 98.62 179 ASN A N 1
ATOM 1396 C CA . ASN A 1 179 ? 6.641 2.201 -1.947 1.00 98.62 179 ASN A CA 1
ATOM 1397 C C . ASN A 1 179 ? 6.020 2.651 -3.274 1.00 98.62 179 ASN A C 1
ATOM 1399 O O . ASN A 1 179 ? 6.610 2.406 -4.321 1.00 98.62 179 ASN A O 1
ATOM 1403 N N . ASP A 1 180 ? 4.883 3.349 -3.242 1.00 98.69 180 ASP A N 1
ATOM 1404 C CA . ASP A 1 180 ? 4.236 3.869 -4.453 1.00 98.69 180 ASP A CA 1
ATOM 1405 C C . ASP A 1 180 ? 5.157 4.837 -5.215 1.00 98.69 180 ASP A C 1
ATOM 1407 O O . ASP A 1 180 ? 5.219 4.805 -6.444 1.00 98.69 180 ASP A O 1
ATOM 1411 N N . LYS A 1 181 ? 5.925 5.669 -4.495 1.00 98.69 181 LYS A N 1
ATOM 1412 C CA . LYS A 1 181 ? 6.937 6.546 -5.107 1.00 98.69 181 LYS A CA 1
ATOM 1413 C C . LYS A 1 181 ? 8.077 5.757 -5.736 1.00 98.69 181 LYS A C 1
ATOM 1415 O O . LYS A 1 181 ? 8.472 6.068 -6.852 1.00 98.69 181 LYS A O 1
ATOM 1420 N N . LEU A 1 182 ? 8.587 4.743 -5.040 1.00 98.62 182 LEU A N 1
ATOM 1421 C CA . LEU A 1 182 ? 9.682 3.922 -5.552 1.00 98.62 182 LEU A CA 1
ATOM 1422 C C . LEU A 1 182 ? 9.272 3.147 -6.812 1.00 98.62 182 LEU A C 1
ATOM 1424 O O . LEU A 1 182 ? 10.073 3.001 -7.730 1.00 98.62 182 LEU A O 1
ATOM 1428 N N . VAL A 1 183 ? 8.023 2.676 -6.871 1.00 98.75 183 VAL A N 1
ATOM 1429 C CA . VAL A 1 183 ? 7.459 2.050 -8.076 1.00 98.75 183 VAL A CA 1
ATOM 1430 C C . VAL A 1 183 ? 7.420 3.049 -9.233 1.00 98.75 183 VAL A C 1
ATOM 1432 O O . VAL A 1 183 ? 7.870 2.715 -10.324 1.00 98.75 183 VAL A O 1
ATOM 1435 N N . ALA A 1 184 ? 6.967 4.282 -8.992 1.00 98.56 184 ALA A N 1
ATOM 1436 C CA . ALA A 1 184 ? 6.950 5.316 -10.026 1.00 98.56 184 ALA A CA 1
ATOM 1437 C C . ALA A 1 184 ? 8.362 5.660 -10.544 1.00 98.56 184 ALA A C 1
ATOM 1439 O O . ALA A 1 184 ? 8.564 5.730 -11.753 1.00 98.56 184 ALA A O 1
ATOM 1440 N N . GLU A 1 185 ? 9.349 5.810 -9.653 1.00 98.69 185 GLU A N 1
ATOM 1441 C CA . GLU A 1 185 ? 10.751 6.041 -10.041 1.00 98.69 185 GLU A CA 1
ATOM 1442 C C . GLU A 1 185 ? 11.327 4.867 -10.850 1.00 98.69 185 GLU A C 1
ATOM 1444 O O . GLU A 1 185 ? 12.087 5.067 -11.799 1.00 98.69 185 GLU A O 1
ATOM 1449 N N . TYR A 1 186 ? 10.957 3.631 -10.501 1.00 98.50 186 TYR A N 1
ATOM 1450 C CA . TYR A 1 186 ? 11.379 2.446 -11.244 1.00 98.50 186 TYR A CA 1
ATOM 1451 C C . TYR A 1 186 ? 10.796 2.415 -12.663 1.00 98.50 186 TYR A C 1
ATOM 1453 O O . TYR A 1 186 ? 11.523 2.117 -13.611 1.00 98.50 186 TYR A O 1
ATOM 1461 N N . ASP A 1 187 ? 9.517 2.758 -12.818 1.00 98.69 187 ASP A N 1
ATOM 1462 C CA . ASP A 1 187 ? 8.858 2.835 -14.124 1.00 98.69 187 ASP A CA 1
ATOM 1463 C C . ASP A 1 187 ? 9.471 3.941 -15.005 1.00 98.69 187 ASP A C 1
ATOM 1465 O O . ASP A 1 187 ? 9.675 3.739 -16.204 1.00 98.69 187 ASP A O 1
ATOM 1469 N N . GLU A 1 188 ? 9.822 5.094 -14.424 1.00 98.69 188 GLU A N 1
ATOM 1470 C CA . GLU A 1 188 ? 10.539 6.165 -15.131 1.00 98.69 188 GLU A CA 1
ATOM 1471 C C . GLU A 1 188 ? 11.913 5.699 -15.630 1.00 98.69 188 GLU A C 1
ATOM 1473 O O . GLU A 1 188 ? 12.237 5.878 -16.807 1.00 98.69 188 GLU A O 1
ATOM 1478 N N . LEU A 1 189 ? 12.694 5.035 -14.771 1.00 98.69 189 LEU A N 1
ATOM 1479 C CA . LEU A 1 189 ? 14.013 4.513 -15.137 1.00 98.69 189 LEU A CA 1
ATOM 1480 C C . LEU A 1 189 ? 13.927 3.429 -16.223 1.00 98.69 189 LEU A C 1
ATOM 1482 O O . LEU A 1 189 ? 14.795 3.346 -17.095 1.00 98.69 189 LEU A O 1
ATOM 1486 N N . LEU A 1 190 ? 12.885 2.594 -16.179 1.00 98.62 190 LEU A N 1
ATOM 1487 C CA . LEU A 1 190 ? 12.633 1.581 -17.200 1.00 98.62 190 LEU A CA 1
ATOM 1488 C C . LEU A 1 190 ? 12.420 2.233 -18.576 1.00 98.62 190 LEU A C 1
ATOM 1490 O O . LEU A 1 190 ? 13.033 1.801 -19.554 1.00 98.62 190 LEU A O 1
ATOM 1494 N N . ASN A 1 191 ? 11.614 3.298 -18.629 1.00 98.44 191 ASN A N 1
ATOM 1495 C CA . ASN A 1 191 ? 11.356 4.047 -19.859 1.00 98.44 191 ASN A CA 1
ATOM 1496 C C . ASN A 1 191 ? 12.632 4.718 -20.391 1.00 98.44 191 ASN A C 1
ATOM 1498 O O . ASN A 1 191 ? 12.941 4.585 -21.574 1.00 98.44 191 ASN A O 1
ATOM 1502 N N . GLU A 1 192 ? 13.419 5.372 -19.529 1.00 98.69 192 GLU A N 1
ATOM 1503 C CA . GLU A 1 192 ? 14.695 5.986 -19.933 1.00 98.69 192 GLU A CA 1
ATOM 1504 C C . GLU A 1 192 ? 15.670 4.934 -20.488 1.00 98.69 192 GLU A C 1
ATOM 1506 O O . GLU A 1 192 ? 16.338 5.150 -21.503 1.00 98.69 192 GLU A O 1
ATOM 1511 N N . SER A 1 193 ? 15.722 3.750 -19.869 1.00 98.50 193 SER A N 1
ATOM 1512 C CA . SER A 1 193 ? 16.564 2.660 -20.358 1.00 98.50 193 SER A CA 1
ATOM 1513 C C . SER A 1 193 ? 16.127 2.150 -21.735 1.00 98.50 193 SER A C 1
ATOM 1515 O O . SER A 1 193 ? 16.988 1.778 -22.539 1.00 98.50 193 SER A O 1
ATOM 1517 N N . GLU A 1 194 ? 14.823 2.097 -22.010 1.00 98.75 194 GLU A N 1
ATOM 1518 C CA . GLU A 1 194 ? 14.292 1.715 -23.321 1.00 98.75 194 GLU A CA 1
ATOM 1519 C C . GLU A 1 194 ? 14.625 2.771 -24.386 1.00 98.75 194 GLU A C 1
ATOM 1521 O O . GLU A 1 194 ? 15.097 2.432 -25.476 1.00 98.75 194 GLU A O 1
ATOM 1526 N N . GLU A 1 195 ? 14.465 4.056 -24.061 1.00 98.69 195 GLU A N 1
ATOM 1527 C CA . GLU A 1 195 ? 14.831 5.166 -24.946 1.00 98.69 195 GLU A CA 1
ATOM 1528 C C . GLU A 1 195 ? 16.324 5.144 -25.302 1.00 98.69 195 GLU A C 1
ATOM 1530 O O . GLU A 1 195 ? 16.684 5.223 -26.482 1.00 98.69 195 GLU A O 1
ATOM 1535 N N . LEU A 1 196 ? 17.200 4.949 -24.311 1.00 98.69 196 LEU A N 1
ATOM 1536 C CA . LEU A 1 196 ? 18.645 4.836 -24.530 1.00 98.69 196 LEU A CA 1
ATOM 1537 C C . LEU A 1 196 ? 19.012 3.623 -25.391 1.00 98.69 196 LEU A C 1
ATOM 1539 O O . LEU A 1 196 ? 19.905 3.714 -26.237 1.00 98.69 196 LEU A O 1
ATOM 1543 N N . MET A 1 197 ? 18.328 2.489 -25.211 1.00 98.50 197 MET A N 1
ATOM 1544 C CA . MET A 1 197 ? 18.541 1.306 -26.048 1.00 98.50 197 MET A CA 1
ATOM 1545 C C . MET A 1 197 ? 18.164 1.587 -27.508 1.00 98.50 197 MET A C 1
ATOM 1547 O O . MET A 1 197 ? 18.912 1.227 -28.422 1.00 98.50 197 MET A O 1
ATOM 1551 N N . ASN A 1 198 ? 17.040 2.269 -27.733 1.00 98.50 198 ASN A N 1
ATOM 1552 C CA . ASN A 1 198 ? 16.590 2.653 -29.067 1.00 98.50 198 ASN A CA 1
ATOM 1553 C C . ASN A 1 198 ? 17.560 3.629 -29.745 1.00 98.50 198 ASN A C 1
ATOM 1555 O O . ASN A 1 198 ? 17.898 3.443 -30.918 1.0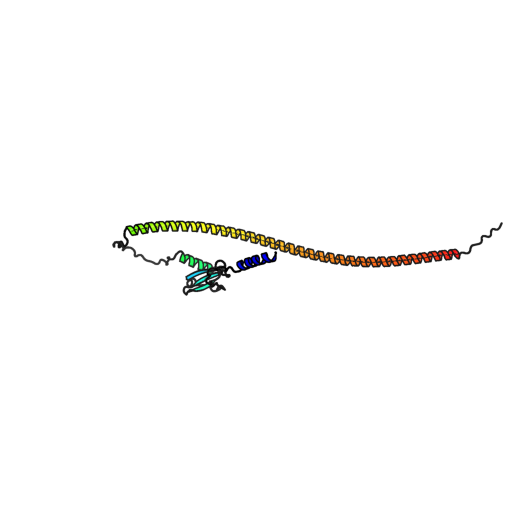0 98.50 198 ASN A O 1
ATOM 1559 N N . GLU A 1 199 ? 18.063 4.620 -29.010 1.00 98.69 199 GLU A N 1
ATOM 1560 C CA . GLU A 1 199 ? 19.041 5.568 -29.543 1.00 98.69 199 GLU A CA 1
ATOM 1561 C C . GLU A 1 199 ? 20.376 4.890 -29.868 1.00 98.69 199 GLU A C 1
ATOM 1563 O O . GLU A 1 199 ? 20.955 5.128 -30.929 1.00 98.69 199 GLU A O 1
ATOM 1568 N N . ASN A 1 200 ? 20.842 3.974 -29.017 1.00 98.56 200 ASN A N 1
ATOM 1569 C CA . ASN A 1 200 ? 22.064 3.219 -29.287 1.00 98.56 200 ASN A CA 1
ATOM 1570 C C . ASN A 1 200 ? 21.920 2.357 -30.554 1.00 98.56 200 ASN A C 1
ATOM 1572 O O . ASN A 1 200 ? 22.781 2.391 -31.432 1.00 98.56 200 ASN A O 1
ATOM 1576 N N . ASN A 1 201 ? 20.785 1.672 -30.721 1.00 98.69 201 ASN A N 1
ATOM 1577 C CA . ASN A 1 201 ? 20.490 0.920 -31.945 1.00 98.69 201 ASN A CA 1
ATOM 1578 C C . ASN A 1 201 ? 20.497 1.821 -33.194 1.00 98.69 201 ASN A C 1
ATOM 1580 O O . ASN A 1 201 ? 20.994 1.419 -34.251 1.00 98.69 201 ASN A O 1
ATOM 1584 N N . ARG A 1 202 ? 19.985 3.054 -33.079 1.00 98.69 202 ARG A N 1
ATOM 1585 C CA . ARG A 1 202 ? 20.008 4.047 -34.162 1.00 98.69 202 ARG A CA 1
ATOM 1586 C C . ARG A 1 202 ? 21.435 4.460 -34.524 1.00 98.69 202 ARG A C 1
ATOM 1588 O O . ARG A 1 202 ? 21.777 4.462 -35.706 1.00 98.69 202 ARG A O 1
ATOM 1595 N N . LEU A 1 203 ? 22.265 4.757 -33.524 1.00 98.62 203 LEU A N 1
ATOM 1596 C CA . LEU A 1 203 ? 23.667 5.143 -33.713 1.00 98.62 203 LEU A CA 1
ATOM 1597 C C . LEU A 1 203 ? 24.511 4.005 -34.296 1.00 98.62 203 LEU A C 1
ATOM 1599 O O . LEU A 1 203 ? 25.358 4.250 -35.153 1.00 98.62 203 LEU A O 1
ATOM 1603 N N . VAL A 1 204 ? 24.264 2.757 -33.886 1.00 98.75 204 VAL A N 1
ATOM 1604 C CA . VAL A 1 204 ? 24.906 1.575 -34.484 1.00 98.75 204 VAL A CA 1
ATOM 1605 C C . VAL A 1 204 ? 24.569 1.484 -35.973 1.00 98.75 204 VAL A C 1
ATOM 1607 O O . VAL A 1 204 ? 25.474 1.391 -36.798 1.00 98.75 204 VAL A O 1
ATOM 1610 N N . ALA A 1 205 ? 23.292 1.621 -36.340 1.00 98.62 205 ALA A N 1
ATOM 1611 C CA . ALA A 1 205 ? 22.876 1.578 -37.741 1.00 98.62 205 ALA A CA 1
ATOM 1612 C C . ALA A 1 205 ? 23.448 2.736 -38.585 1.00 98.62 205 ALA A C 1
ATOM 1614 O O . ALA A 1 205 ? 23.670 2.581 -39.788 1.00 98.62 205 ALA A O 1
ATOM 1615 N N . GLU A 1 206 ? 23.660 3.913 -37.991 1.00 98.69 206 GLU A N 1
ATOM 1616 C CA . GLU A 1 206 ? 24.319 5.041 -38.656 1.00 98.69 206 GLU A CA 1
ATOM 1617 C C . GLU A 1 206 ? 25.820 4.793 -38.849 1.00 98.69 206 GLU A C 1
ATOM 1619 O O . GLU A 1 206 ? 26.338 4.995 -39.949 1.00 98.69 206 GLU A O 1
ATOM 1624 N N . ASN A 1 207 ? 26.501 4.263 -37.831 1.00 98.62 207 ASN A N 1
ATOM 1625 C CA . ASN A 1 207 ? 27.903 3.866 -37.936 1.00 98.62 207 ASN A CA 1
ATOM 1626 C C . ASN A 1 207 ? 28.117 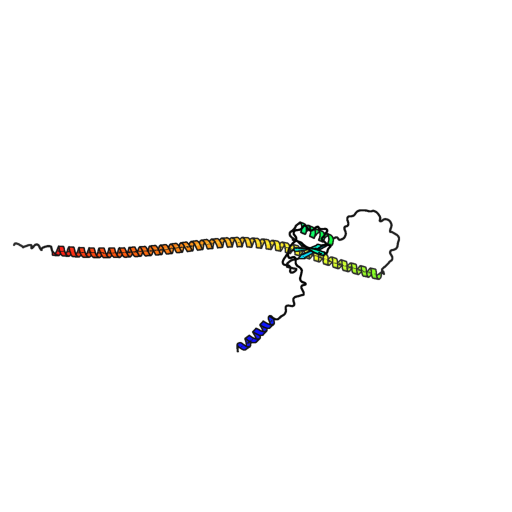2.792 -39.006 1.00 98.62 207 ASN A C 1
ATOM 1628 O O . ASN A 1 207 ? 29.037 2.927 -39.810 1.00 98.62 207 ASN A O 1
ATOM 1632 N N . ASP A 1 208 ? 27.249 1.781 -39.091 1.00 98.75 208 ASP A N 1
ATOM 1633 C CA . ASP A 1 208 ? 27.334 0.746 -40.129 1.00 98.75 208 ASP A CA 1
ATOM 1634 C C . ASP A 1 208 ? 27.252 1.345 -41.544 1.00 98.75 208 ASP A C 1
ATOM 1636 O O . ASP A 1 208 ? 27.973 0.924 -42.455 1.00 98.75 208 ASP A O 1
ATOM 1640 N N . LYS A 1 209 ? 26.417 2.377 -41.740 1.00 98.75 209 LYS A N 1
ATOM 1641 C CA . LYS A 1 209 ? 26.337 3.106 -43.017 1.00 98.75 209 LYS A CA 1
ATOM 1642 C C . LYS A 1 209 ? 27.625 3.867 -43.316 1.00 98.75 209 LYS A C 1
ATOM 1644 O O . LYS A 1 209 ? 28.112 3.790 -44.444 1.00 98.75 209 LYS A O 1
ATOM 1649 N N . LEU A 1 210 ? 28.179 4.570 -42.328 1.00 98.62 210 LEU A N 1
ATOM 1650 C CA . LEU A 1 210 ? 29.434 5.313 -42.477 1.00 98.62 210 LEU A CA 1
ATOM 1651 C C . LEU A 1 210 ? 30.618 4.381 -42.757 1.00 98.62 210 LEU A C 1
ATOM 1653 O O . LEU A 1 210 ? 31.475 4.703 -43.579 1.00 98.62 210 LEU A O 1
ATOM 1657 N N . VAL A 1 211 ? 30.659 3.208 -42.121 1.00 98.75 211 VAL A N 1
ATOM 1658 C CA . VAL A 1 211 ? 31.656 2.166 -42.405 1.00 98.75 211 VAL A CA 1
ATOM 1659 C C . VAL A 1 211 ? 31.529 1.696 -43.854 1.00 98.75 211 VAL A C 1
ATOM 1661 O O . VAL A 1 211 ? 32.518 1.710 -44.584 1.00 98.75 211 VAL A O 1
ATOM 1664 N N . ALA A 1 212 ? 30.315 1.384 -44.315 1.00 98.62 212 ALA A N 1
ATOM 1665 C CA . ALA A 1 212 ? 30.089 0.965 -45.697 1.00 98.62 212 ALA A CA 1
ATOM 1666 C C . ALA A 1 212 ? 30.458 2.051 -46.728 1.00 98.62 212 ALA A C 1
ATOM 1668 O O . ALA A 1 212 ? 30.915 1.739 -47.830 1.00 98.62 212 ALA A O 1
ATOM 1669 N N . GLU A 1 213 ? 30.250 3.329 -46.406 1.00 98.62 213 GLU A N 1
ATOM 1670 C CA . GLU A 1 213 ? 30.667 4.450 -47.252 1.00 98.62 213 GLU A CA 1
ATOM 1671 C C . GLU A 1 213 ? 32.193 4.612 -47.280 1.00 98.62 213 GLU A C 1
ATOM 1673 O O . GLU A 1 213 ? 32.779 4.733 -48.359 1.00 98.62 213 GLU A O 1
ATOM 1678 N N . ASN A 1 214 ? 32.855 4.510 -46.126 1.00 98.56 214 ASN A N 1
ATOM 1679 C CA . ASN A 1 214 ? 34.314 4.509 -46.048 1.00 98.56 214 ASN A CA 1
ATOM 1680 C C . ASN A 1 214 ? 34.930 3.356 -46.846 1.00 98.56 214 ASN A C 1
ATOM 1682 O O . ASN A 1 214 ? 35.878 3.578 -47.598 1.00 98.56 214 ASN A O 1
ATOM 1686 N N . ASP A 1 215 ? 34.365 2.150 -46.769 1.00 98.69 215 ASP A N 1
ATOM 1687 C CA . ASP A 1 215 ? 34.830 1.005 -47.555 1.00 98.69 215 ASP A CA 1
ATOM 1688 C C . ASP A 1 215 ? 34.735 1.269 -49.066 1.00 98.69 215 ASP A C 1
ATOM 1690 O O . ASP A 1 215 ? 35.633 0.900 -49.833 1.00 98.69 215 ASP A O 1
ATOM 1694 N N . LYS A 1 216 ? 33.680 1.955 -49.529 1.00 98.56 216 LYS A N 1
ATOM 1695 C CA . LYS A 1 216 ? 33.568 2.381 -50.936 1.00 98.56 216 LYS A CA 1
ATOM 1696 C C . LYS A 1 216 ? 34.669 3.371 -51.307 1.00 98.56 216 LYS A C 1
ATOM 1698 O O . LYS A 1 216 ? 35.347 3.157 -52.312 1.00 98.56 216 LYS A O 1
ATOM 1703 N N . LEU A 1 217 ? 34.892 4.398 -50.487 1.00 98.50 217 LEU A N 1
ATOM 1704 C CA . LEU A 1 217 ? 35.934 5.403 -50.724 1.00 98.50 217 LEU A CA 1
ATOM 1705 C C . LEU A 1 217 ? 37.341 4.788 -50.724 1.00 98.50 217 LEU A C 1
ATOM 1707 O O . LEU A 1 217 ? 38.177 5.137 -51.561 1.00 98.50 217 LEU A O 1
ATOM 1711 N N . VAL A 1 218 ? 37.613 3.834 -49.831 1.00 98.56 218 VAL A N 1
ATOM 1712 C CA . VAL A 1 218 ? 38.874 3.078 -49.803 1.00 98.56 218 VAL A CA 1
ATOM 1713 C C . VAL A 1 218 ? 39.064 2.296 -51.105 1.00 98.56 218 VAL A C 1
ATOM 1715 O O . VAL A 1 218 ? 40.146 2.330 -51.700 1.00 98.56 218 VAL A O 1
ATOM 1718 N N . ASN A 1 219 ? 38.010 1.640 -51.598 1.00 98.31 219 ASN A N 1
ATOM 1719 C CA . ASN A 1 219 ? 38.049 0.909 -52.863 1.00 98.31 219 ASN A CA 1
ATOM 1720 C C . ASN A 1 219 ? 38.278 1.832 -54.072 1.00 98.31 219 ASN A C 1
ATOM 1722 O O . ASN A 1 219 ? 39.068 1.502 -54.962 1.00 98.31 219 ASN A O 1
ATOM 1726 N N . GLU A 1 220 ? 37.627 2.995 -54.112 1.00 98.44 220 GLU A N 1
ATOM 1727 C CA . GLU A 1 220 ? 37.837 4.003 -55.156 1.00 98.44 220 GLU A CA 1
ATOM 1728 C C . GLU A 1 220 ? 39.266 4.550 -55.142 1.00 98.44 220 GLU A C 1
ATOM 1730 O O . GLU A 1 220 ? 39.927 4.574 -56.182 1.00 98.44 220 GLU A O 1
ATOM 1735 N N . ASN A 1 221 ? 39.797 4.888 -53.966 1.00 98.19 221 ASN A N 1
ATOM 1736 C CA . ASN A 1 221 ? 41.183 5.328 -53.817 1.00 98.19 221 ASN A CA 1
ATOM 1737 C C . ASN A 1 221 ? 42.185 4.256 -54.270 1.00 98.19 221 ASN A C 1
ATOM 1739 O O . ASN A 1 221 ? 43.160 4.569 -54.957 1.00 98.19 221 ASN A O 1
ATOM 1743 N N . SER A 1 222 ? 41.933 2.982 -53.952 1.00 98.44 222 SER A N 1
ATOM 1744 C CA . SER A 1 222 ? 42.754 1.865 -54.436 1.00 98.44 222 SER A CA 1
ATOM 1745 C C . SER A 1 222 ? 42.750 1.780 -55.968 1.00 98.44 222 SER A C 1
ATOM 1747 O O . SER A 1 222 ? 43.809 1.644 -56.589 1.00 98.44 222 SER A O 1
ATOM 1749 N N . ARG A 1 223 ? 41.583 1.947 -56.607 1.00 98.25 223 ARG A N 1
ATOM 1750 C CA . ARG A 1 223 ? 41.460 1.994 -58.076 1.00 98.25 223 ARG A CA 1
ATOM 1751 C C . ARG A 1 223 ? 42.206 3.176 -58.688 1.00 98.25 223 ARG A C 1
ATOM 1753 O O . ARG A 1 223 ? 42.922 2.991 -59.672 1.00 98.25 223 ARG A O 1
ATOM 1760 N N . LEU A 1 224 ? 42.069 4.368 -58.108 1.00 98.31 224 LEU A N 1
ATOM 1761 C CA . LEU A 1 224 ? 42.774 5.569 -58.562 1.00 98.31 224 LEU A CA 1
ATOM 1762 C C . LEU A 1 224 ? 44.293 5.393 -58.469 1.00 98.31 224 LEU A C 1
ATOM 1764 O O . LEU A 1 224 ? 45.008 5.709 -59.421 1.00 98.31 224 LEU A O 1
ATOM 1768 N N . LYS A 1 225 ? 44.786 4.808 -57.373 1.00 98.38 225 LYS A N 1
ATOM 1769 C CA . LYS A 1 225 ? 46.210 4.502 -57.201 1.00 98.38 225 LYS A CA 1
ATOM 1770 C C . LYS A 1 225 ? 46.722 3.534 -58.274 1.00 98.38 225 LYS A C 1
ATOM 1772 O O . LYS A 1 225 ? 47.751 3.801 -58.890 1.00 98.38 225 LYS A O 1
ATOM 1777 N N . GLN A 1 226 ? 45.978 2.465 -58.564 1.00 98.00 226 GLN A N 1
ATOM 1778 C CA . GLN A 1 226 ? 46.336 1.516 -59.627 1.00 98.00 226 GLN A CA 1
ATOM 1779 C C . GLN A 1 226 ? 46.360 2.168 -61.017 1.00 98.00 226 GLN A C 1
ATOM 1781 O O . GLN A 1 226 ? 47.235 1.866 -61.832 1.00 98.00 226 GLN A O 1
ATOM 1786 N N . LEU A 1 227 ? 45.408 3.060 -61.311 1.00 98.19 227 LEU A N 1
ATOM 1787 C CA . LEU A 1 227 ? 45.390 3.816 -62.566 1.00 98.19 227 LEU A CA 1
ATOM 1788 C C . LEU A 1 227 ? 46.621 4.717 -62.692 1.00 98.19 227 LEU A C 1
ATOM 1790 O O . LEU A 1 227 ? 47.253 4.736 -63.750 1.00 98.19 227 LEU A O 1
ATOM 1794 N N . LEU A 1 228 ? 46.993 5.410 -61.614 1.00 97.69 228 LEU A N 1
ATOM 1795 C CA . LEU A 1 228 ? 48.184 6.254 -61.578 1.00 97.69 228 LEU A CA 1
ATOM 1796 C C . LEU A 1 228 ? 49.464 5.438 -61.808 1.00 97.69 228 LEU A C 1
ATOM 1798 O O . LEU A 1 228 ? 50.291 5.822 -62.634 1.00 97.69 228 LEU A O 1
ATOM 1802 N N . GLU A 1 229 ? 49.609 4.289 -61.145 1.00 97.56 229 GLU A N 1
ATOM 1803 C CA . GLU A 1 229 ? 50.753 3.386 -61.337 1.00 97.56 229 GLU A CA 1
ATOM 1804 C C . GLU A 1 229 ? 50.863 2.899 -62.792 1.00 97.56 229 GLU A C 1
ATOM 1806 O O . GLU A 1 229 ? 51.948 2.928 -63.382 1.00 97.56 229 GLU A O 1
ATOM 1811 N N . ARG A 1 230 ? 49.736 2.531 -63.422 1.00 97.12 230 ARG A N 1
ATOM 1812 C CA . ARG A 1 230 ? 49.697 2.174 -64.852 1.00 97.12 230 ARG A CA 1
ATOM 1813 C C . ARG A 1 230 ? 50.097 3.343 -65.746 1.00 97.12 230 ARG A C 1
ATOM 1815 O O . ARG A 1 230 ? 50.861 3.148 -66.689 1.00 97.12 230 ARG A O 1
ATOM 1822 N N . PHE A 1 231 ? 49.598 4.545 -65.464 1.00 96.75 231 PHE A N 1
ATOM 1823 C CA . PHE A 1 231 ? 49.925 5.738 -66.239 1.00 96.75 231 PHE A CA 1
ATOM 1824 C C . PHE A 1 231 ? 51.424 6.066 -66.165 1.00 96.75 231 PHE A C 1
ATOM 1826 O O . PHE A 1 231 ? 52.060 6.264 -67.200 1.00 96.75 231 PHE A O 1
ATOM 1833 N N . ILE A 1 232 ? 52.016 6.018 -64.967 1.00 96.06 232 ILE A N 1
ATOM 1834 C CA . ILE A 1 232 ? 53.464 6.184 -64.764 1.00 96.06 232 ILE A CA 1
ATOM 1835 C C . ILE A 1 232 ? 54.249 5.133 -65.561 1.00 96.06 232 ILE A C 1
ATOM 1837 O O . ILE A 1 232 ? 55.219 5.470 -66.243 1.00 96.06 232 ILE A O 1
ATOM 1841 N N . HIS A 1 233 ? 53.825 3.865 -65.523 1.00 93.62 233 HIS A N 1
ATOM 1842 C CA . HIS A 1 233 ? 54.464 2.798 -66.295 1.00 93.62 233 HIS A CA 1
ATOM 1843 C C . HIS A 1 233 ? 54.432 3.071 -67.809 1.00 93.62 233 HIS A C 1
ATOM 1845 O O . HIS A 1 233 ? 55.452 2.919 -68.486 1.00 93.62 233 HIS A O 1
ATOM 1851 N N . LEU A 1 234 ? 53.290 3.521 -68.342 1.00 94.25 234 LEU A N 1
ATOM 1852 C CA . LEU A 1 234 ? 53.150 3.881 -69.756 1.00 94.25 234 LEU A CA 1
ATOM 1853 C C . LEU A 1 234 ? 54.052 5.057 -70.149 1.00 94.25 234 LEU A C 1
ATOM 1855 O O . LEU A 1 234 ? 54.720 4.983 -71.180 1.00 94.25 234 LEU A O 1
ATOM 1859 N N . LEU A 1 235 ? 54.130 6.104 -69.321 1.00 93.00 235 LEU A N 1
ATOM 1860 C CA . LEU A 1 235 ? 55.025 7.241 -69.561 1.00 93.00 235 LEU A CA 1
ATOM 1861 C C . LEU A 1 235 ? 56.499 6.824 -69.582 1.00 93.00 235 LEU A C 1
ATOM 1863 O O . LEU A 1 235 ? 57.255 7.264 -70.448 1.00 93.00 235 LEU A O 1
ATOM 1867 N N . ASN A 1 236 ? 56.908 5.944 -68.664 1.00 90.69 236 ASN A N 1
ATOM 1868 C CA . ASN A 1 236 ? 58.272 5.419 -68.635 1.00 90.69 236 ASN A CA 1
ATOM 1869 C C . ASN A 1 236 ? 58.594 4.587 -69.885 1.00 90.69 236 ASN A C 1
ATOM 1871 O O . ASN A 1 236 ? 59.704 4.680 -70.402 1.00 90.69 236 ASN A O 1
ATOM 1875 N N . LYS A 1 237 ? 57.625 3.822 -70.404 1.00 89.81 237 LYS A N 1
ATOM 1876 C CA . LYS A 1 237 ? 57.775 3.046 -71.644 1.00 89.81 237 LYS A CA 1
ATOM 1877 C C . LYS A 1 237 ? 57.828 3.924 -72.899 1.00 89.81 237 LYS A C 1
ATOM 1879 O O . LYS A 1 237 ? 58.536 3.588 -73.842 1.00 89.81 237 LYS A O 1
ATOM 1884 N N . ALA A 1 238 ? 57.080 5.027 -72.922 1.00 85.06 238 ALA A N 1
ATOM 1885 C CA . ALA A 1 238 ? 57.038 5.958 -74.049 1.00 85.06 238 ALA A CA 1
ATOM 1886 C C . ALA A 1 238 ? 58.267 6.884 -74.128 1.00 85.06 238 ALA A C 1
ATOM 1888 O O . ALA A 1 238 ? 58.452 7.555 -75.141 1.00 85.06 238 ALA A O 1
ATOM 1889 N N . ARG A 1 239 ? 59.113 6.932 -73.087 1.00 78.19 239 ARG A N 1
ATOM 1890 C CA . ARG A 1 239 ? 60.353 7.718 -73.086 1.00 78.19 239 ARG A CA 1
ATOM 1891 C C . ARG A 1 239 ? 61.350 7.103 -74.088 1.00 78.19 239 ARG A C 1
ATOM 1893 O O . ARG A 1 239 ? 61.819 5.991 -73.847 1.00 78.19 239 ARG A O 1
ATOM 1900 N N . PRO A 1 240 ? 61.713 7.791 -75.187 1.00 62.31 240 PRO A N 1
ATOM 1901 C CA . PRO A 1 240 ? 62.674 7.251 -76.137 1.00 62.31 240 PRO A CA 1
ATOM 1902 C C . PRO A 1 240 ? 64.049 7.127 -75.476 1.00 62.31 240 PRO A C 1
ATOM 1904 O O . PRO A 1 240 ? 64.528 8.059 -74.826 1.00 62.31 240 PRO A O 1
ATOM 1907 N N . SER A 1 241 ? 64.696 5.974 -75.650 1.00 60.12 241 SER A N 1
ATOM 1908 C CA . SER A 1 241 ? 66.088 5.765 -75.266 1.00 60.12 241 SER A CA 1
ATOM 1909 C C . SER A 1 241 ? 66.976 6.688 -76.100 1.00 60.12 241 SER A C 1
ATOM 1911 O O . SER A 1 241 ? 67.261 6.391 -77.263 1.00 60.12 241 SER A O 1
ATOM 1913 N N . ALA A 1 242 ? 67.404 7.809 -75.518 1.00 55.75 242 ALA A N 1
ATOM 1914 C CA . ALA A 1 242 ? 68.458 8.633 -76.090 1.00 55.75 242 ALA A CA 1
ATOM 1915 C C . ALA A 1 242 ? 69.701 7.752 -76.271 1.00 55.75 242 ALA A C 1
ATOM 1917 O O . ALA A 1 242 ? 70.340 7.326 -75.309 1.00 55.75 242 ALA A O 1
ATOM 1918 N N . SER A 1 243 ? 69.988 7.412 -77.525 1.00 48.97 243 SER A N 1
ATOM 1919 C CA . SER A 1 243 ? 71.176 6.665 -77.906 1.00 48.97 243 SER A CA 1
ATOM 1920 C C . SER A 1 243 ? 72.378 7.583 -77.710 1.00 48.97 243 SER A C 1
ATOM 1922 O O . SER A 1 243 ? 72.647 8.446 -78.541 1.00 48.97 243 SER A O 1
ATOM 1924 N N . VAL A 1 244 ? 73.100 7.412 -76.605 1.00 53.25 244 VAL A N 1
ATOM 1925 C CA . VAL A 1 244 ? 74.456 7.947 -76.465 1.00 53.25 244 VAL A CA 1
ATOM 1926 C C . VAL A 1 244 ? 75.337 7.148 -77.426 1.00 53.25 244 VAL A C 1
ATOM 1928 O O . VAL A 1 244 ? 75.794 6.050 -77.102 1.00 53.25 244 VAL A O 1
ATOM 1931 N N . LYS A 1 245 ? 75.536 7.662 -78.644 1.00 49.56 245 LYS A N 1
ATOM 1932 C CA . LYS A 1 245 ? 76.641 7.216 -79.495 1.00 49.56 245 LYS A CA 1
ATOM 1933 C C . LYS A 1 245 ? 77.935 7.700 -78.842 1.00 49.56 245 LYS A C 1
ATOM 1935 O O . LYS A 1 245 ? 78.163 8.898 -78.727 1.00 49.56 245 LYS A O 1
ATOM 1940 N N . LYS A 1 246 ? 78.741 6.742 -78.381 1.00 57.12 246 LYS A N 1
ATOM 1941 C CA . LYS A 1 246 ? 80.166 6.928 -78.102 1.00 57.12 246 LYS A CA 1
ATOM 1942 C C . LYS A 1 246 ? 80.846 7.341 -79.408 1.00 57.12 246 LYS A C 1
ATOM 1944 O O . LYS A 1 246 ? 80.754 6.590 -80.376 1.00 57.12 246 LYS A O 1
ATOM 1949 N N . GLU A 1 247 ? 81.536 8.472 -79.413 1.00 51.94 247 GLU A N 1
ATOM 1950 C CA . GLU A 1 247 ? 82.577 8.761 -80.400 1.00 51.94 247 GLU A CA 1
ATOM 1951 C C . GLU A 1 247 ? 83.937 8.703 -79.707 1.00 51.94 247 GLU A C 1
ATOM 1953 O O . GLU A 1 247 ? 84.077 9.111 -78.551 1.00 51.94 247 GLU A O 1
ATOM 1958 N N . SER A 1 248 ? 84.847 8.021 -80.403 1.00 55.38 248 SER A N 1
ATOM 1959 C CA . SER A 1 248 ? 86.204 7.628 -80.018 1.00 55.38 248 SER A CA 1
ATOM 1960 C C . SER A 1 248 ? 87.175 8.793 -79.917 1.00 55.38 248 SER A C 1
ATOM 1962 O O . SER A 1 248 ? 86.969 9.796 -80.631 1.00 55.38 248 SER A O 1
#

InterPro domains:
  IPR001811 Chemokine interleukin-8-like domain [PF00048] (30-88)
  IPR001811 Chemokine interleukin-8-like domain [SM00199] (28-88)
  IPR036048 Chemokine interleukin-8-like superfamily [SSF54117] (26-107)
  IPR039809 Chemokine beta/gamma/delta [PTHR12015] (7-92)

Secondary structure (DSSP, 8-state):
-THHHHHHHHHHHHHHTT--------------SS---S---TTTEEEEEEESGGGT-SS-EEEEEETTS-EEEE-TT-HHHHHHHHHHHHHHH-------------S----SPPP--S-HHHHHHHHHHHHHHHHHHHHHHHHHHHHHHHHHHHHHHHHHHHHHHHHHHHHHHHHHHHHHHHHHHHHHHHHHHHHHHHHHHHHHHHHHHHHHHHHHHHHHHHHHHHHHHHHHHHHHHHS---------